Protein AF-A0A7J5F0F4-F1 (afdb_monomer)

Sequence (257 aa):
MTAKKSEPKKKKSVPAKRAPKTAAPKPEPSPAPAPTKKAAQRPLACLVGDAGLVAEYSAVMQSHGVPVMELRSIASLKSSATKVTIAFELTLSDGPGKRSNLKELDAALAPDVPVVTNAVTATVLSQSAGLKHPGRLIGIAAFPTLIANRLVELAPSLHTTQETAENVTAFFASLKKERTLSEDAVGMVMPRILCQMINEACYALQNDTASPKDIDTAMKSGAHHPHGPIEWGESIGFRSVLAVLDALHAWHRDERY

Structure (mmCIF, N/CA/C/O backbone):
data_AF-A0A7J5F0F4-F1
#
_entry.id   AF-A0A7J5F0F4-F1
#
loop_
_atom_site.group_PDB
_atom_site.id
_atom_site.type_symbol
_atom_site.label_atom_id
_atom_site.label_alt_id
_atom_site.label_comp_id
_atom_site.label_asym_id
_atom_site.label_entity_id
_atom_site.label_seq_id
_atom_site.pdbx_PDB_ins_code
_atom_site.Cartn_x
_atom_site.Cartn_y
_atom_site.Cartn_z
_atom_site.occupancy
_atom_site.B_iso_or_equiv
_atom_site.auth_seq_id
_atom_site.auth_comp_id
_atom_site.auth_asym_id
_atom_site.auth_atom_id
_atom_site.pdbx_PDB_model_num
ATOM 1 N N . MET A 1 1 ? -49.653 77.660 -38.920 1.00 45.41 1 MET A N 1
ATOM 2 C CA . MET A 1 1 ? -50.737 77.409 -37.945 1.00 45.41 1 MET A CA 1
ATOM 3 C C . MET A 1 1 ? -50.140 77.421 -36.550 1.00 45.41 1 MET A C 1
ATOM 5 O O . MET A 1 1 ? -49.287 76.602 -36.242 1.00 45.41 1 MET A O 1
ATOM 9 N N . THR A 1 2 ? -50.500 78.432 -35.771 1.00 34.66 2 THR A N 1
ATOM 10 C CA . THR A 1 2 ? -49.926 78.813 -34.477 1.00 34.66 2 THR A CA 1
ATOM 11 C C . THR A 1 2 ? -50.837 78.399 -33.315 1.00 34.66 2 THR A C 1
ATOM 13 O O . THR A 1 2 ? -52.047 78.554 -33.400 1.00 34.66 2 THR A O 1
ATOM 16 N N . ALA A 1 3 ? -50.195 77.938 -32.234 1.00 40.56 3 ALA A N 1
ATOM 17 C CA . ALA A 1 3 ? -50.551 78.025 -30.809 1.00 40.56 3 ALA A CA 1
ATOM 18 C C . ALA A 1 3 ? -51.953 77.607 -30.301 1.00 40.56 3 ALA A C 1
ATOM 20 O O . ALA A 1 3 ? -52.957 78.238 -30.614 1.00 40.56 3 ALA A O 1
ATOM 21 N N . LYS A 1 4 ? -51.974 76.737 -29.274 1.00 41.34 4 LYS A N 1
ATOM 22 C CA . LYS A 1 4 ? -52.577 77.085 -27.969 1.00 41.34 4 LYS A CA 1
ATOM 23 C C . LYS A 1 4 ? -52.131 76.158 -26.829 1.00 41.34 4 LYS A C 1
ATOM 25 O O . LYS A 1 4 ? -52.167 74.940 -26.937 1.00 41.34 4 LYS A O 1
ATOM 30 N N . LYS A 1 5 ? -51.715 76.809 -25.738 1.00 43.41 5 LYS A N 1
ATOM 31 C CA . LYS A 1 5 ? -51.421 76.280 -24.398 1.00 43.41 5 LYS A CA 1
ATOM 32 C C . LYS A 1 5 ? -52.669 75.654 -23.757 1.00 43.41 5 LYS A C 1
ATOM 34 O O . LYS A 1 5 ? -53.759 76.200 -23.912 1.00 43.41 5 LYS A O 1
ATOM 39 N N . SER A 1 6 ? -52.482 74.627 -22.926 1.00 45.19 6 SER A N 1
ATOM 40 C CA . SER A 1 6 ? -53.435 74.244 -21.875 1.00 45.19 6 SER A CA 1
ATOM 41 C C . SER A 1 6 ? -52.715 74.062 -20.535 1.00 45.19 6 SER A C 1
ATOM 43 O O . SER A 1 6 ? -51.749 73.308 -20.438 1.00 45.19 6 SER A O 1
ATOM 45 N N . GLU A 1 7 ? -53.205 74.789 -19.535 1.00 43.69 7 GLU A N 1
ATOM 46 C CA . GLU A 1 7 ? -52.772 74.867 -18.135 1.00 43.69 7 GLU A CA 1
ATOM 47 C C . GLU A 1 7 ? -53.074 73.602 -17.292 1.00 43.69 7 GLU A C 1
ATOM 49 O O . GLU A 1 7 ? -53.848 72.738 -17.716 1.00 43.69 7 GLU A O 1
ATOM 54 N N . PRO A 1 8 ? -52.472 73.464 -16.088 1.00 43.62 8 PRO A N 1
ATOM 55 C CA . PRO A 1 8 ? -52.372 72.197 -15.367 1.00 43.62 8 PRO A CA 1
ATOM 56 C C . PRO A 1 8 ? -53.557 71.927 -14.421 1.00 43.62 8 PRO A C 1
ATOM 58 O O . PRO A 1 8 ? -54.004 72.796 -13.671 1.00 43.62 8 PRO A O 1
ATOM 61 N N . LYS A 1 9 ? -54.025 70.671 -14.371 1.00 47.84 9 LYS A N 1
ATOM 62 C CA . LYS A 1 9 ? -55.014 70.205 -13.381 1.00 47.84 9 LYS A CA 1
ATOM 63 C C . LYS A 1 9 ? -54.340 69.848 -12.047 1.00 47.84 9 LYS A C 1
ATOM 65 O O . LYS A 1 9 ? -53.536 68.922 -11.973 1.00 47.84 9 LYS A O 1
ATOM 70 N N . LYS A 1 10 ? -54.735 70.558 -10.981 1.00 44.81 10 LYS A N 1
ATOM 71 C CA . LYS A 1 10 ? -54.421 70.278 -9.566 1.00 44.81 10 LYS A CA 1
ATOM 72 C C . LYS A 1 10 ? -54.784 68.830 -9.189 1.00 44.81 10 LYS A C 1
ATOM 74 O O . LYS A 1 10 ? -55.960 68.466 -9.205 1.00 44.81 10 LYS A O 1
ATOM 79 N N . LYS A 1 11 ? -53.792 68.020 -8.797 1.00 49.66 11 LYS A N 1
ATOM 80 C CA . LYS A 1 11 ? -54.007 66.724 -8.127 1.00 49.66 11 LYS A CA 1
ATOM 81 C C . LYS A 1 11 ? -54.371 66.969 -6.658 1.00 49.66 11 LYS A C 1
ATOM 83 O O . LYS A 1 11 ? -53.627 67.627 -5.937 1.00 49.66 11 LYS A O 1
ATOM 88 N N . LYS A 1 12 ? -55.527 66.449 -6.236 1.00 47.84 12 LYS A N 1
ATOM 89 C CA . LYS A 1 12 ? -55.988 66.434 -4.840 1.00 47.84 12 LYS A CA 1
ATOM 90 C C . LYS A 1 12 ? -55.082 65.520 -4.003 1.00 47.84 12 LYS A C 1
ATOM 92 O O . LYS A 1 12 ? -54.773 64.409 -4.428 1.00 47.84 12 LYS A O 1
ATOM 97 N N . SER A 1 13 ? -54.671 66.000 -2.832 1.00 43.34 13 SER A N 1
ATOM 98 C CA . SER A 1 13 ? -53.911 65.257 -1.826 1.00 43.34 13 SER A CA 1
ATOM 99 C C . SER A 1 13 ? -54.773 64.163 -1.187 1.00 43.34 13 SER A C 1
ATOM 101 O O . SER A 1 13 ? -55.905 64.403 -0.773 1.00 43.34 13 SER A O 1
ATOM 103 N N . VAL A 1 14 ? -54.229 62.948 -1.119 1.00 48.59 14 VAL A N 1
ATOM 104 C CA . VAL A 1 14 ? -54.818 61.801 -0.413 1.00 48.59 14 VAL A CA 1
ATOM 105 C C . VAL A 1 14 ? -54.181 61.732 0.984 1.00 48.59 14 VAL A C 1
ATOM 107 O O . VAL A 1 14 ? -52.958 61.849 1.077 1.00 48.59 14 VAL A O 1
ATOM 110 N N . PRO A 1 15 ? -54.954 61.565 2.072 1.00 43.06 15 PRO A N 1
ATOM 111 C CA . PRO A 1 15 ? -54.408 61.528 3.426 1.00 43.06 15 PRO A CA 1
ATOM 112 C C . PRO A 1 15 ? -53.626 60.232 3.697 1.00 43.06 15 PRO A C 1
ATOM 114 O O . PRO A 1 15 ? -54.043 59.136 3.316 1.00 43.06 15 PRO A O 1
ATOM 117 N N . ALA A 1 16 ? -52.485 60.373 4.379 1.00 44.44 16 ALA A N 1
ATOM 118 C CA . ALA A 1 16 ? -51.575 59.289 4.734 1.00 44.44 16 ALA A CA 1
ATOM 119 C C . ALA A 1 16 ? -52.240 58.260 5.668 1.00 44.44 16 ALA A C 1
ATOM 121 O O . ALA A 1 16 ? -52.668 58.587 6.777 1.00 44.44 16 ALA A O 1
ATOM 122 N N . LYS A 1 17 ? -52.296 56.994 5.235 1.00 48.50 17 LYS A N 1
ATOM 123 C CA . LYS A 1 17 ? -52.683 55.858 6.082 1.00 48.50 17 LYS A CA 1
ATOM 124 C C . LYS A 1 17 ? -51.501 55.439 6.962 1.00 48.50 17 LYS A C 1
ATOM 126 O O . LYS A 1 17 ? -50.407 55.177 6.473 1.00 48.50 17 LYS A O 1
ATOM 131 N N . ARG A 1 18 ? -51.763 55.383 8.268 1.00 43.88 18 ARG A N 1
ATOM 132 C CA . ARG A 1 18 ? -50.868 54.942 9.349 1.00 43.88 18 ARG A CA 1
ATOM 133 C C . ARG A 1 18 ? -50.347 53.518 9.092 1.00 43.88 18 ARG A C 1
ATOM 135 O O . ARG A 1 18 ? -51.146 52.618 8.845 1.00 43.88 18 ARG A O 1
ATOM 142 N N . ALA A 1 19 ? -49.033 53.320 9.191 1.00 46.00 19 ALA A N 1
ATOM 143 C CA . ALA A 1 19 ? -48.403 52.002 9.122 1.00 46.00 19 ALA A CA 1
ATOM 144 C C . ALA A 1 19 ? -48.741 51.145 10.367 1.00 46.00 19 ALA A C 1
ATOM 146 O O . ALA A 1 19 ? -48.843 51.696 11.470 1.00 46.00 19 ALA A O 1
ATOM 147 N N . PRO A 1 20 ? -48.913 49.817 10.227 1.00 41.97 20 PRO A N 1
ATOM 148 C CA . PRO A 1 20 ? -49.124 48.921 11.360 1.00 41.97 20 PRO A CA 1
ATOM 149 C C . PRO A 1 20 ? -47.829 48.723 12.166 1.00 41.97 20 PRO A C 1
ATOM 151 O O . PRO A 1 20 ? -46.742 48.604 11.605 1.00 41.97 20 PRO A O 1
ATOM 154 N N . LYS A 1 21 ? -47.959 48.685 13.500 1.00 44.66 21 LYS A N 1
ATOM 155 C CA . LYS A 1 21 ? -46.870 48.383 14.442 1.00 44.66 21 LYS A CA 1
ATOM 156 C C . LYS A 1 21 ? -46.386 46.943 14.235 1.00 44.66 21 LYS A C 1
ATOM 158 O O . LYS A 1 21 ? -47.177 46.012 14.353 1.00 44.66 21 LYS A O 1
ATOM 163 N N . THR A 1 22 ? -45.098 46.768 13.965 1.00 45.94 22 THR A N 1
ATOM 164 C CA . THR A 1 22 ? -44.413 45.471 13.953 1.00 45.94 22 THR A CA 1
ATOM 165 C C . THR A 1 22 ? -44.319 44.905 15.373 1.00 45.94 22 THR A C 1
ATOM 167 O O . THR A 1 22 ? -43.952 45.609 16.314 1.00 45.94 22 THR A O 1
ATOM 170 N N . ALA A 1 23 ? -44.690 43.634 15.538 1.00 48.84 23 ALA A N 1
ATOM 171 C CA . ALA A 1 23 ? -44.515 42.891 16.782 1.00 48.84 23 ALA A CA 1
ATOM 172 C C . ALA A 1 23 ? -43.029 42.549 16.995 1.00 48.84 23 ALA A C 1
ATOM 174 O O . ALA A 1 23 ? -42.319 42.244 16.037 1.00 48.84 23 ALA A O 1
ATOM 175 N N . ALA A 1 24 ? -42.567 42.605 18.245 1.00 48.56 24 ALA A N 1
ATOM 176 C CA . ALA A 1 24 ? -41.203 42.238 18.619 1.00 48.56 24 ALA A CA 1
ATOM 177 C C . ALA A 1 24 ? -40.935 40.733 18.376 1.00 48.56 24 ALA A C 1
ATOM 179 O O . ALA A 1 24 ? -41.839 39.917 18.590 1.00 48.56 24 ALA A O 1
ATOM 180 N N . PRO A 1 25 ? -39.719 40.344 17.950 1.00 44.75 25 PRO A N 1
ATOM 181 C CA . PRO A 1 25 ? -39.359 38.944 17.750 1.00 44.75 25 PRO A CA 1
ATOM 182 C C . PRO A 1 25 ? -39.286 38.193 19.090 1.00 44.75 25 PRO A C 1
ATOM 184 O O . PRO A 1 25 ? -38.855 38.742 20.105 1.00 44.75 25 PRO A O 1
ATOM 187 N N . LYS A 1 26 ? -39.726 36.927 19.095 1.00 46.59 26 LYS A N 1
ATOM 188 C CA . LYS A 1 26 ? -39.587 36.018 20.245 1.00 46.59 26 LYS A CA 1
ATOM 189 C C . LYS A 1 26 ? -38.099 35.720 20.508 1.00 46.59 26 LYS A C 1
ATOM 191 O O . LYS A 1 26 ? -37.350 35.619 19.539 1.00 46.59 26 LYS A O 1
ATOM 196 N N . PRO A 1 27 ? -37.677 35.541 21.774 1.00 43.62 27 PRO A N 1
ATOM 197 C CA . PRO A 1 27 ? -36.303 35.167 22.093 1.00 43.62 27 PRO A CA 1
ATOM 198 C C . PRO A 1 27 ? -35.972 33.783 21.520 1.00 43.62 27 PRO A C 1
ATOM 200 O O . PRO A 1 27 ? -36.764 32.846 21.645 1.00 43.62 27 PRO A O 1
ATOM 203 N N . GLU A 1 28 ? -34.809 33.678 20.879 1.00 49.03 28 GLU A N 1
ATOM 204 C CA . GLU A 1 28 ? -34.250 32.415 20.395 1.00 49.03 28 GLU A CA 1
ATOM 205 C C . GLU A 1 28 ? -33.992 31.446 21.563 1.00 49.03 28 GLU A C 1
ATOM 207 O O . GLU A 1 28 ? -33.601 31.879 22.653 1.00 49.03 28 GLU A O 1
ATOM 212 N N . PRO A 1 29 ? -34.199 30.130 21.370 1.00 47.62 29 PRO A N 1
ATOM 213 C CA . PRO A 1 29 ? -33.827 29.140 22.368 1.00 47.62 29 PRO A CA 1
ATOM 214 C C . PRO A 1 29 ? -32.305 29.132 22.563 1.00 47.62 29 PRO A C 1
ATOM 216 O O . PRO A 1 29 ? -31.539 29.139 21.601 1.00 47.62 29 PRO A O 1
ATOM 219 N N . SER A 1 30 ? -31.883 29.109 23.830 1.00 47.59 30 SER A N 1
ATOM 220 C CA . SER A 1 30 ? -30.476 29.061 24.239 1.00 47.59 30 SER A CA 1
ATOM 221 C C . SER A 1 30 ? -29.737 27.911 23.536 1.00 47.59 30 SER A C 1
ATOM 223 O O . SER A 1 30 ? -30.267 26.794 23.513 1.00 47.59 30 SER A O 1
ATOM 225 N N . PRO A 1 31 ? -28.527 28.134 22.988 1.00 46.56 31 PRO A N 1
ATOM 226 C CA . PRO A 1 31 ? -27.768 27.080 22.329 1.00 46.56 31 PRO A CA 1
ATOM 227 C C . PRO A 1 31 ? -27.471 25.948 23.317 1.00 46.56 31 PRO A C 1
ATOM 229 O O . PRO A 1 31 ? -27.072 26.185 24.461 1.00 46.56 31 PRO A O 1
ATOM 232 N N . ALA A 1 32 ? -27.687 24.710 22.866 1.00 46.53 32 ALA A N 1
ATOM 233 C CA . ALA A 1 32 ? -27.315 23.515 23.612 1.00 46.53 32 ALA A CA 1
ATOM 234 C C . ALA A 1 32 ? -25.816 23.564 23.973 1.00 46.53 32 ALA A C 1
ATOM 236 O O . ALA A 1 32 ? -25.016 24.069 23.177 1.00 46.53 32 ALA A O 1
ATOM 237 N N . PRO A 1 33 ? -25.414 23.060 25.154 1.00 40.22 33 PRO A N 1
ATOM 238 C CA . PRO A 1 33 ? -24.019 23.085 25.567 1.00 40.22 33 PRO A CA 1
ATOM 239 C C . PRO A 1 33 ? -23.161 22.358 24.530 1.00 40.22 33 PRO A C 1
ATOM 241 O O . PRO A 1 33 ? -23.444 21.216 24.163 1.00 40.22 33 PRO A O 1
ATOM 244 N N . ALA A 1 34 ? -22.124 23.044 24.045 1.00 42.41 34 ALA A N 1
ATOM 245 C CA . ALA A 1 34 ? -21.162 22.476 23.114 1.00 42.41 34 ALA A CA 1
ATOM 246 C C . ALA A 1 34 ? -20.592 21.166 23.691 1.00 42.41 34 ALA A C 1
ATOM 248 O O . ALA A 1 34 ? -20.279 21.128 24.888 1.00 42.41 34 ALA A O 1
ATOM 249 N N . PRO A 1 35 ? -20.434 20.105 22.876 1.00 44.00 35 PRO A N 1
ATOM 250 C CA . PRO A 1 35 ? -19.819 18.873 23.339 1.00 44.00 35 PRO A CA 1
ATOM 251 C C . PRO A 1 35 ? -18.447 19.207 23.919 1.00 44.00 35 PRO A C 1
ATOM 253 O O . PRO A 1 35 ? -17.617 19.868 23.288 1.00 44.00 35 PRO A O 1
ATOM 256 N N . THR A 1 36 ? -18.235 18.792 25.164 1.00 37.94 36 THR A N 1
ATOM 257 C CA . THR A 1 36 ? -16.972 18.950 25.871 1.00 37.94 36 THR A CA 1
ATOM 258 C C . THR A 1 36 ? -15.865 18.352 25.010 1.00 37.94 36 THR A C 1
ATOM 260 O O . THR A 1 36 ? -15.850 17.150 24.743 1.00 37.94 36 THR A O 1
ATOM 263 N N . LYS A 1 37 ? -14.940 19.199 24.535 1.00 42.09 37 LYS A N 1
ATOM 264 C CA . LYS A 1 37 ? -13.718 18.758 23.855 1.00 42.09 37 LYS A CA 1
ATOM 265 C C . LYS A 1 37 ? -12.983 17.808 24.802 1.00 42.09 37 LYS A C 1
ATOM 267 O O . LYS A 1 37 ? -12.309 18.262 25.726 1.00 42.09 37 LYS A O 1
ATOM 272 N N . LYS A 1 38 ? -13.134 16.493 24.594 1.00 42.31 38 LYS A N 1
ATOM 273 C CA . LYS A 1 38 ? -12.264 15.480 25.200 1.00 42.31 38 LYS A CA 1
ATOM 274 C C . LYS A 1 38 ? -10.831 15.926 24.924 1.00 42.31 38 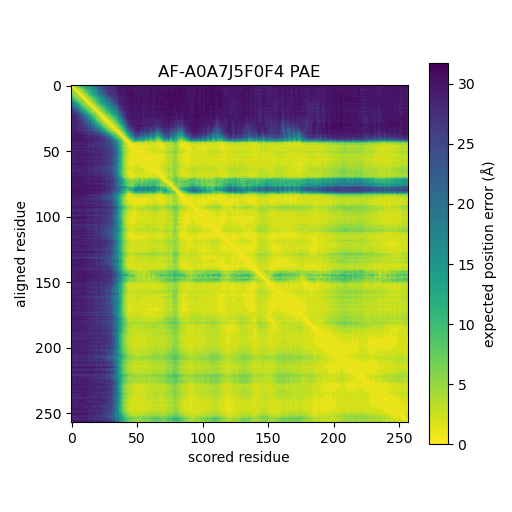LYS A C 1
ATOM 276 O O . LYS A 1 38 ? -10.498 16.218 23.776 1.00 42.31 38 LYS A O 1
ATOM 281 N N . ALA A 1 39 ? -10.014 16.028 25.972 1.00 42.62 39 ALA A N 1
ATOM 282 C CA . ALA A 1 39 ? -8.588 16.282 25.824 1.00 42.62 39 ALA A CA 1
ATOM 283 C C . ALA A 1 39 ? -8.044 15.328 24.752 1.00 42.62 39 ALA A C 1
ATOM 285 O O . ALA A 1 39 ? -8.304 14.125 24.831 1.00 42.62 39 ALA A O 1
ATOM 286 N N . ALA A 1 40 ? -7.381 15.870 23.727 1.00 48.19 40 ALA A N 1
ATOM 287 C CA . ALA A 1 40 ? -6.876 15.094 22.604 1.00 48.19 40 ALA A CA 1
ATOM 288 C C . ALA A 1 40 ? -5.821 14.105 23.121 1.00 48.19 40 ALA A C 1
ATOM 290 O O . ALA A 1 40 ? -4.646 14.442 23.269 1.00 48.19 40 ALA A O 1
ATOM 291 N N . GLN A 1 41 ? -6.261 12.895 23.470 1.00 55.62 41 GLN A N 1
ATOM 292 C CA . GLN A 1 41 ? -5.373 11.769 23.710 1.00 55.62 41 GLN A CA 1
ATOM 293 C C . GLN A 1 41 ? -4.550 11.581 22.441 1.00 55.62 41 GLN A C 1
ATOM 295 O O . GLN A 1 41 ? -5.108 11.522 21.345 1.00 55.62 41 GLN A O 1
ATOM 300 N N . ARG A 1 42 ? -3.220 11.547 22.585 1.00 62.78 42 ARG A N 1
ATOM 301 C CA . ARG A 1 42 ? -2.337 11.309 21.443 1.00 62.78 42 ARG A CA 1
ATOM 302 C C . ARG A 1 42 ? -2.721 9.965 20.815 1.00 62.78 42 ARG A C 1
ATOM 304 O O . ARG A 1 42 ? -2.751 8.975 21.548 1.00 62.78 42 ARG A O 1
ATOM 311 N N . PRO A 1 43 ? -3.040 9.930 19.512 1.00 69.69 43 PRO A N 1
ATOM 312 C CA . PRO A 1 43 ? -3.525 8.719 18.879 1.00 69.69 43 PRO A CA 1
ATOM 313 C C . PRO A 1 43 ? -2.422 7.662 18.876 1.00 69.69 43 PRO A C 1
ATOM 315 O O . PRO A 1 43 ? -1.369 7.883 18.288 1.00 69.69 43 PRO A O 1
ATOM 318 N N . LEU A 1 44 ? -2.642 6.527 19.542 1.00 88.75 44 LEU A N 1
ATOM 319 C CA . LEU A 1 44 ? -1.795 5.352 19.362 1.00 88.75 44 LEU A CA 1
ATOM 320 C C . LEU A 1 44 ? -2.233 4.648 18.075 1.00 88.75 44 LEU A C 1
ATOM 322 O O . LEU A 1 44 ? -3.390 4.210 17.977 1.00 88.75 44 LEU A O 1
ATOM 326 N N . ALA A 1 45 ? -1.308 4.545 17.123 1.00 94.75 45 ALA A N 1
ATOM 327 C CA . ALA A 1 45 ? -1.461 3.760 15.909 1.00 94.75 45 ALA A CA 1
ATOM 328 C C . ALA A 1 45 ? -0.868 2.364 16.110 1.00 94.75 45 ALA A C 1
ATOM 330 O O . ALA A 1 45 ? 0.217 2.198 16.668 1.00 94.75 45 ALA A O 1
ATOM 331 N N . CYS A 1 46 ? -1.589 1.353 15.654 1.00 95.31 46 CYS A N 1
ATOM 332 C CA . CYS A 1 46 ? -1.169 -0.034 15.726 1.00 95.31 46 CYS A CA 1
ATOM 333 C C . CYS A 1 46 ? -0.960 -0.586 14.313 1.00 95.31 46 CYS A C 1
ATOM 335 O O . CYS A 1 46 ? -1.829 -0.396 13.470 1.00 95.31 46 CYS A O 1
ATOM 337 N N . LEU A 1 47 ? 0.177 -1.222 14.035 1.00 96.81 47 LEU A N 1
ATOM 338 C CA . LEU A 1 47 ? 0.561 -1.645 12.685 1.00 96.81 47 LEU A CA 1
ATOM 339 C C . LEU A 1 47 ? 0.893 -3.138 12.683 1.00 96.81 47 LEU A C 1
ATOM 341 O O . LEU A 1 47 ? 1.655 -3.602 13.526 1.00 96.81 47 LEU A O 1
ATOM 345 N N . VAL A 1 48 ? 0.365 -3.876 11.713 1.00 96.75 48 VAL A N 1
ATOM 346 C CA . VAL A 1 48 ? 0.685 -5.283 11.440 1.00 96.75 48 VAL A CA 1
ATOM 347 C C . VAL A 1 48 ? 0.751 -5.492 9.928 1.00 96.75 48 VAL A C 1
ATOM 349 O O . VAL A 1 48 ? 0.057 -4.800 9.191 1.00 96.75 48 VAL A O 1
ATOM 352 N N . GLY A 1 49 ? 1.568 -6.426 9.447 1.00 96.19 49 GLY A N 1
ATOM 353 C CA . GLY A 1 49 ? 1.659 -6.761 8.024 1.00 96.19 49 GLY A CA 1
ATOM 354 C C . GLY A 1 49 ? 3.097 -6.963 7.566 1.00 96.19 49 GLY A C 1
ATOM 355 O O . GLY A 1 49 ? 3.957 -7.353 8.358 1.00 96.19 49 GLY A O 1
ATOM 356 N N . ASP A 1 50 ? 3.357 -6.689 6.289 1.00 95.44 50 ASP A N 1
ATOM 357 C CA . ASP A 1 50 ? 4.680 -6.878 5.696 1.00 95.44 50 ASP A CA 1
ATOM 358 C C . ASP A 1 50 ? 5.714 -5.961 6.362 1.00 95.44 50 ASP A C 1
ATOM 360 O O . ASP A 1 50 ? 5.519 -4.749 6.460 1.00 95.44 50 ASP A O 1
ATOM 364 N N . ALA A 1 51 ? 6.838 -6.534 6.804 1.00 93.81 51 ALA A N 1
ATOM 365 C CA . ALA A 1 51 ? 7.810 -5.840 7.655 1.00 93.81 51 ALA A CA 1
ATOM 366 C C . ALA A 1 51 ? 8.339 -4.529 7.046 1.00 93.81 51 ALA A C 1
ATOM 368 O O . ALA A 1 51 ? 8.509 -3.548 7.765 1.00 93.81 51 ALA A O 1
ATOM 369 N N . GLY A 1 52 ? 8.559 -4.497 5.725 1.00 93.38 52 GLY A N 1
ATOM 370 C CA . GLY A 1 52 ? 8.995 -3.289 5.021 1.00 93.38 52 GLY A CA 1
ATOM 371 C C . GLY A 1 52 ? 7.955 -2.167 5.076 1.00 93.38 52 GLY A C 1
ATOM 372 O O . GLY A 1 52 ? 8.293 -1.037 5.417 1.00 93.38 52 GLY A O 1
ATOM 373 N N . LEU A 1 53 ? 6.681 -2.490 4.829 1.00 95.06 53 LEU A N 1
ATOM 374 C CA . LEU A 1 53 ? 5.588 -1.517 4.898 1.00 95.06 53 LEU A CA 1
ATOM 375 C C . LEU A 1 53 ? 5.325 -1.061 6.334 1.00 95.06 53 LEU A C 1
ATOM 377 O O . LEU A 1 53 ? 5.125 0.128 6.568 1.00 95.06 53 LEU A O 1
ATOM 381 N N . VAL A 1 54 ? 5.369 -1.978 7.306 1.00 96.31 54 VAL A N 1
ATOM 382 C CA . VAL A 1 54 ? 5.234 -1.636 8.730 1.00 96.31 54 VAL A CA 1
ATOM 383 C C . VAL A 1 54 ? 6.325 -0.654 9.152 1.00 96.31 54 VAL A C 1
ATOM 385 O O . VAL A 1 54 ? 6.002 0.375 9.742 1.00 96.31 54 VAL A O 1
ATOM 388 N N . ALA A 1 55 ? 7.587 -0.915 8.799 1.00 95.69 55 ALA A N 1
ATOM 389 C CA . ALA A 1 55 ? 8.698 -0.021 9.115 1.00 95.69 55 ALA A CA 1
ATOM 390 C C . ALA A 1 55 ? 8.541 1.360 8.450 1.00 95.69 55 ALA A C 1
ATOM 392 O O . ALA A 1 55 ? 8.745 2.385 9.103 1.00 95.69 55 ALA A O 1
ATOM 393 N N . GLU A 1 56 ? 8.130 1.404 7.178 1.00 95.31 56 GLU A N 1
ATOM 394 C CA . GLU A 1 56 ? 7.931 2.657 6.439 1.00 95.31 56 GLU A CA 1
ATOM 395 C C . GLU A 1 56 ? 6.810 3.512 7.059 1.00 95.31 56 GLU A C 1
ATOM 397 O O . GLU A 1 56 ? 7.012 4.689 7.370 1.00 95.31 56 GLU A O 1
ATOM 402 N N . TYR A 1 57 ? 5.641 2.915 7.315 1.00 96.50 57 TYR A N 1
ATOM 403 C CA . TYR A 1 57 ? 4.510 3.608 7.941 1.00 96.50 57 TYR A CA 1
ATOM 404 C C . TYR A 1 57 ? 4.833 4.036 9.376 1.00 96.50 57 TYR A C 1
ATOM 406 O O . TYR A 1 57 ? 4.485 5.152 9.772 1.00 96.50 57 TYR A O 1
ATOM 414 N N . SER A 1 58 ? 5.531 3.188 10.136 1.00 96.56 58 SER A N 1
ATOM 415 C CA . SER A 1 58 ? 5.976 3.491 11.497 1.00 96.56 58 SER A CA 1
ATOM 416 C C . SER A 1 58 ? 6.872 4.728 11.524 1.00 96.56 58 SER A C 1
ATOM 418 O O . SER A 1 58 ? 6.584 5.678 12.255 1.00 96.56 58 SER A O 1
ATOM 420 N N . ALA A 1 59 ? 7.885 4.793 10.653 1.00 95.94 59 ALA A N 1
ATOM 421 C CA . ALA A 1 59 ? 8.784 5.941 10.556 1.00 95.94 59 ALA A CA 1
ATOM 422 C C . ALA A 1 59 ? 8.039 7.243 10.202 1.00 95.94 59 ALA A C 1
ATOM 424 O O . ALA A 1 59 ? 8.261 8.287 10.827 1.00 95.94 59 ALA A O 1
ATOM 425 N N . VAL A 1 60 ? 7.107 7.194 9.242 1.00 95.19 60 VAL A N 1
ATOM 426 C CA . VAL A 1 60 ? 6.306 8.369 8.854 1.00 95.19 60 VAL A CA 1
ATOM 427 C C . VAL A 1 60 ? 5.421 8.844 10.007 1.00 95.19 60 VAL A C 1
ATOM 429 O O . VAL A 1 60 ? 5.396 10.042 10.298 1.00 95.19 60 VAL A O 1
ATOM 432 N N . MET A 1 61 ? 4.737 7.939 10.705 1.00 95.19 61 MET A N 1
ATOM 433 C CA . MET A 1 61 ? 3.889 8.285 11.851 1.00 95.19 61 MET A CA 1
ATOM 434 C C . MET A 1 61 ? 4.705 8.854 13.019 1.00 95.19 61 MET A C 1
ATOM 436 O O . MET A 1 61 ? 4.362 9.910 13.560 1.00 95.19 61 MET A O 1
ATOM 440 N N . GLN A 1 62 ? 5.828 8.221 13.360 1.00 95.06 62 GLN A N 1
ATOM 441 C CA . GLN A 1 62 ? 6.709 8.669 14.440 1.00 95.06 62 GLN A CA 1
ATOM 442 C C . GLN A 1 62 ? 7.316 10.049 14.158 1.00 95.06 62 GLN A C 1
ATOM 444 O O . GLN A 1 62 ? 7.350 10.891 15.057 1.00 95.06 62 GLN A O 1
ATOM 449 N N . SER A 1 63 ? 7.714 10.337 12.911 1.00 95.06 63 SER A N 1
ATOM 450 C CA . SER A 1 63 ? 8.213 11.669 12.521 1.00 95.06 63 SER A CA 1
ATOM 451 C C . SER A 1 63 ? 7.168 12.787 12.670 1.00 95.06 63 SER A C 1
ATOM 453 O O . SER A 1 63 ? 7.528 13.954 12.816 1.00 95.06 63 SER A O 1
ATOM 455 N N . HIS A 1 64 ? 5.880 12.434 12.708 1.00 94.06 64 HIS A N 1
ATOM 456 C CA . HIS A 1 64 ? 4.762 13.344 12.976 1.00 94.06 64 HIS A CA 1
ATOM 457 C C . HIS A 1 64 ? 4.293 13.308 14.440 1.00 94.06 64 HIS A C 1
ATOM 459 O O . HIS A 1 64 ? 3.273 13.905 14.786 1.00 94.06 64 HIS A O 1
ATOM 465 N N . GLY A 1 65 ? 5.034 12.632 15.322 1.00 93.62 65 GLY A N 1
ATOM 466 C CA . GLY A 1 65 ? 4.732 12.551 16.749 1.00 93.62 65 GLY A CA 1
ATOM 467 C C . GLY A 1 65 ? 3.549 11.644 17.093 1.00 93.62 65 GLY A C 1
ATOM 468 O O . GLY A 1 65 ? 3.013 11.763 18.197 1.00 93.62 65 GLY A O 1
ATOM 469 N N . VAL A 1 66 ? 3.143 10.756 16.179 1.00 93.44 66 VAL A N 1
ATOM 470 C CA . VAL A 1 66 ? 2.135 9.716 16.422 1.00 93.44 66 VAL A CA 1
ATOM 471 C C . VAL A 1 66 ? 2.834 8.504 17.049 1.00 93.44 66 VAL A C 1
ATOM 473 O O . VAL A 1 66 ? 3.708 7.917 16.410 1.00 93.44 66 VAL A O 1
ATOM 476 N N . PRO A 1 67 ? 2.496 8.116 18.293 1.00 93.50 67 PRO A N 1
ATOM 477 C CA . PRO A 1 67 ? 2.987 6.876 18.880 1.00 93.50 67 PRO A CA 1
ATOM 478 C C . PRO A 1 67 ? 2.555 5.665 18.052 1.00 93.50 67 PRO A C 1
ATOM 480 O O . PRO A 1 67 ? 1.385 5.546 17.685 1.00 93.50 67 PRO A O 1
ATOM 483 N N . VAL A 1 68 ? 3.493 4.752 17.807 1.00 94.25 68 VAL A N 1
ATOM 484 C CA . VAL A 1 68 ? 3.270 3.545 17.006 1.00 94.25 68 VAL A CA 1
ATOM 485 C C . VAL A 1 68 ? 3.561 2.302 17.836 1.00 94.25 68 VAL A C 1
ATOM 487 O O . VAL A 1 68 ? 4.566 2.233 18.542 1.00 94.25 68 VAL A O 1
ATOM 490 N N . MET A 1 69 ? 2.688 1.308 17.717 1.00 92.81 69 MET A N 1
ATOM 491 C CA . MET A 1 69 ? 2.904 -0.052 18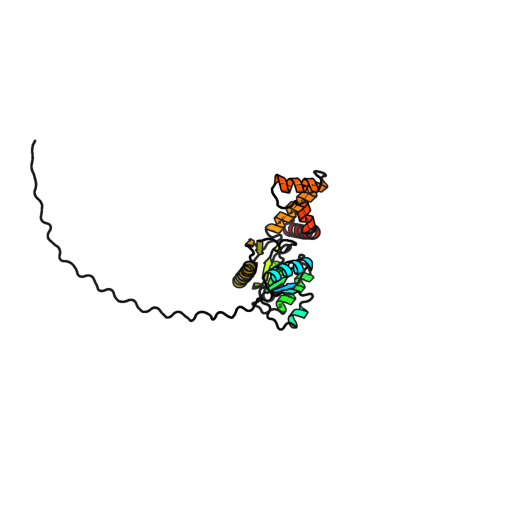.188 1.00 92.81 69 MET A CA 1
ATOM 492 C C . MET A 1 69 ? 2.966 -0.995 16.988 1.00 92.81 69 MET A C 1
ATOM 494 O O . MET A 1 69 ? 1.945 -1.281 16.362 1.00 92.81 69 MET A O 1
ATOM 498 N N . GLU A 1 70 ? 4.164 -1.483 16.683 1.00 93.94 70 GLU A N 1
ATOM 499 C CA . GLU A 1 70 ? 4.383 -2.504 15.658 1.00 93.94 70 GLU A CA 1
ATOM 500 C C . GLU A 1 70 ? 4.103 -3.891 16.239 1.00 93.94 70 GLU A C 1
ATOM 502 O O . GLU A 1 70 ? 4.731 -4.324 17.210 1.00 93.94 70 GLU A O 1
ATOM 507 N N . LEU A 1 71 ? 3.149 -4.602 15.651 1.00 90.12 71 LEU A N 1
ATOM 508 C CA . LEU A 1 71 ? 2.746 -5.920 16.101 1.00 90.12 71 LEU A CA 1
ATOM 509 C C . LEU A 1 71 ? 3.445 -7.007 15.301 1.00 90.12 71 LEU A C 1
ATOM 511 O O . LEU A 1 71 ? 3.303 -7.107 14.086 1.00 90.12 71 LEU A O 1
ATOM 515 N N . ARG A 1 72 ? 4.105 -7.912 16.024 1.00 81.81 72 ARG A N 1
ATOM 516 C CA . ARG A 1 72 ? 4.491 -9.229 15.489 1.00 81.81 72 ARG A CA 1
ATOM 517 C C . ARG A 1 72 ? 3.354 -10.248 15.590 1.00 81.81 72 ARG A C 1
ATOM 519 O O . ARG A 1 72 ? 3.333 -11.228 14.860 1.00 81.81 72 ARG A O 1
ATOM 526 N N . SER A 1 73 ? 2.438 -10.029 16.532 1.00 79.06 73 SER A N 1
ATOM 527 C CA . SER A 1 73 ? 1.239 -10.835 16.764 1.00 79.06 73 SER A CA 1
ATOM 528 C C . SER A 1 73 ? 0.199 -9.993 17.499 1.00 79.06 73 SER A C 1
ATOM 530 O O . SER A 1 73 ? 0.546 -9.263 18.433 1.00 79.06 73 SER A O 1
ATOM 532 N N . ILE A 1 74 ? -1.080 -10.139 17.145 1.00 77.38 74 ILE A N 1
ATOM 533 C CA . ILE A 1 74 ? -2.199 -9.450 17.809 1.00 77.38 74 ILE A CA 1
ATOM 534 C C . ILE A 1 74 ? -2.335 -9.862 19.283 1.00 77.38 74 ILE A C 1
ATOM 536 O O . ILE A 1 74 ? -2.888 -9.112 20.083 1.00 77.38 74 ILE A O 1
ATOM 540 N N . ALA A 1 75 ? -1.760 -10.992 19.710 1.00 72.88 75 ALA A N 1
ATOM 541 C CA . ALA A 1 75 ? -1.702 -11.348 21.129 1.00 72.88 75 ALA A CA 1
ATOM 542 C C . ALA A 1 75 ? -1.074 -10.233 21.994 1.00 72.88 75 ALA A C 1
ATOM 544 O O . ALA A 1 75 ? -1.490 -10.037 23.135 1.00 72.88 75 ALA A O 1
ATOM 545 N N . SER A 1 76 ? -0.145 -9.452 21.429 1.00 70.25 76 SER A N 1
ATOM 546 C CA . SER A 1 76 ? 0.495 -8.319 22.110 1.00 70.25 76 SER A CA 1
ATOM 547 C C . SER A 1 76 ? -0.416 -7.093 22.307 1.00 70.25 76 SER A C 1
ATOM 549 O O . SER A 1 76 ? -0.158 -6.285 23.201 1.00 70.25 76 SER A O 1
ATOM 551 N N . LEU A 1 77 ? -1.534 -6.984 21.572 1.00 75.12 77 LEU A N 1
ATOM 552 C CA . LEU A 1 77 ? -2.544 -5.941 21.808 1.00 75.12 77 LEU A CA 1
ATOM 553 C C . LEU A 1 77 ? -3.247 -6.129 23.152 1.00 75.12 77 LEU A C 1
ATOM 555 O O . LEU A 1 77 ? -3.474 -5.156 23.866 1.00 75.12 77 LEU A O 1
ATOM 559 N N . LYS A 1 78 ? -3.549 -7.379 23.533 1.00 65.38 78 LYS A N 1
ATOM 560 C CA . LYS A 1 78 ? -4.252 -7.686 24.793 1.00 65.38 78 LYS A CA 1
ATOM 561 C C . LYS A 1 78 ? -3.453 -7.280 26.036 1.00 65.38 78 LYS A C 1
ATOM 563 O O . LYS A 1 78 ? -4.044 -7.067 27.088 1.00 65.38 78 LYS A O 1
ATOM 568 N N . SER A 1 79 ? -2.129 -7.176 25.919 1.00 58.00 79 SER A N 1
ATOM 569 C CA . SER A 1 79 ? -1.231 -6.775 27.007 1.00 58.00 79 SER A CA 1
ATOM 570 C C . SER A 1 79 ? -1.016 -5.264 27.135 1.00 58.00 79 SER A C 1
ATOM 572 O O . SER A 1 79 ? -0.366 -4.836 28.087 1.00 58.00 79 SER A O 1
ATOM 574 N N . SER A 1 80 ? -1.519 -4.441 26.209 1.00 59.97 80 SER A N 1
ATOM 575 C CA . SER A 1 80 ? -1.266 -2.999 26.256 1.00 59.97 80 SER A CA 1
ATOM 576 C C . SER A 1 80 ? -2.325 -2.249 27.064 1.00 59.97 80 SER A C 1
ATOM 578 O O . SER A 1 80 ? -3.512 -2.292 26.756 1.00 59.97 80 SER A O 1
ATOM 580 N N . ALA A 1 81 ? -1.882 -1.491 28.071 1.00 58.84 81 ALA A N 1
ATOM 581 C CA . ALA A 1 81 ? -2.728 -0.554 28.814 1.00 58.84 81 ALA A CA 1
ATOM 582 C C . ALA A 1 81 ? -3.108 0.699 27.992 1.00 58.84 81 ALA A C 1
ATOM 584 O O . ALA A 1 81 ? -3.909 1.521 28.439 1.00 58.84 81 ALA A O 1
ATOM 585 N N . THR A 1 82 ? -2.510 0.890 26.813 1.00 67.56 82 THR A N 1
ATOM 586 C CA . THR A 1 82 ? -2.696 2.089 25.994 1.00 67.56 82 THR A CA 1
ATOM 587 C C . THR A 1 82 ? -3.853 1.908 25.016 1.00 67.56 82 THR A C 1
ATOM 589 O O . THR A 1 82 ? -3.913 0.935 24.268 1.00 67.56 82 THR A O 1
ATOM 592 N N . LYS A 1 83 ? -4.776 2.875 24.993 1.00 83.62 83 LYS A N 1
ATOM 593 C CA . LYS A 1 83 ? -5.938 2.844 24.100 1.00 83.62 83 LYS A CA 1
ATOM 594 C C . LYS A 1 83 ? -5.505 3.066 22.647 1.00 83.62 83 LYS A C 1
ATOM 596 O O . LYS A 1 83 ? -5.072 4.161 22.294 1.00 83.62 83 LYS A O 1
ATOM 601 N N . VAL A 1 84 ? -5.652 2.038 21.813 1.00 91.25 84 VAL A N 1
ATOM 602 C CA . VAL A 1 84 ? -5.482 2.136 20.355 1.00 91.25 84 VAL A CA 1
ATOM 603 C C . VAL A 1 84 ? -6.587 3.012 19.772 1.00 91.25 84 VAL A C 1
ATOM 605 O O . VAL A 1 84 ? -7.749 2.898 20.159 1.00 91.25 84 VAL A O 1
ATOM 608 N N . THR A 1 85 ? -6.211 3.895 18.851 1.00 94.00 85 THR A N 1
ATOM 609 C CA . THR A 1 85 ? -7.136 4.848 18.206 1.00 94.00 85 THR A CA 1
ATOM 610 C C . THR A 1 85 ? -7.316 4.601 16.716 1.00 94.00 85 THR A C 1
ATOM 612 O O . THR A 1 85 ? -8.312 5.034 16.151 1.00 94.00 85 THR A O 1
ATOM 615 N N . ILE A 1 86 ? -6.375 3.893 16.093 1.00 96.94 86 ILE A N 1
ATOM 616 C CA . ILE A 1 86 ? -6.424 3.468 14.696 1.00 96.94 86 ILE A CA 1
ATOM 617 C C . ILE A 1 86 ? -5.497 2.262 14.523 1.00 96.94 86 ILE A C 1
ATOM 619 O O . ILE A 1 86 ? -4.439 2.192 15.160 1.00 96.94 86 ILE A O 1
ATOM 623 N N . ALA A 1 87 ? -5.884 1.312 13.680 1.00 97.44 87 ALA A N 1
ATOM 624 C CA . ALA A 1 87 ? -5.060 0.161 13.334 1.00 97.44 87 ALA A CA 1
ATOM 625 C C . ALA A 1 87 ? -4.805 0.086 11.827 1.00 97.44 87 ALA A C 1
ATOM 627 O O . ALA A 1 87 ? -5.629 0.531 11.034 1.00 97.44 87 ALA A O 1
ATOM 628 N N . PHE A 1 88 ? -3.669 -0.491 11.453 1.00 98.06 88 PHE A N 1
ATOM 629 C CA . PHE A 1 88 ? -3.198 -0.651 10.087 1.00 98.06 88 PHE A CA 1
ATOM 630 C C . PHE A 1 88 ? -2.844 -2.113 9.833 1.00 98.06 88 PHE A C 1
ATOM 632 O O . PHE A 1 88 ? -1.999 -2.682 10.522 1.00 98.06 88 PHE A O 1
ATOM 639 N N . GLU A 1 89 ? -3.473 -2.696 8.822 1.00 97.94 89 GLU A N 1
ATOM 640 C CA . GLU A 1 89 ? -3.145 -3.996 8.254 1.00 97.94 89 GLU A CA 1
ATOM 641 C C . GLU A 1 89 ? -2.458 -3.752 6.901 1.00 97.94 89 GLU A C 1
ATOM 643 O O . GLU A 1 89 ? -3.071 -3.262 5.956 1.00 97.94 89 GLU A O 1
ATOM 648 N N . LEU A 1 90 ? -1.155 -4.012 6.831 1.00 97.69 90 LEU A N 1
ATOM 649 C CA . LEU A 1 90 ? -0.272 -3.600 5.738 1.00 97.69 90 LEU A CA 1
ATOM 650 C C . LEU A 1 90 ? 0.239 -4.780 4.901 1.00 97.69 90 LEU A C 1
ATOM 652 O O . LEU A 1 90 ? 1.204 -4.622 4.161 1.00 97.69 90 LEU A O 1
ATOM 656 N N . THR A 1 91 ? -0.362 -5.967 4.997 1.00 96.94 91 THR A N 1
ATOM 657 C CA . THR A 1 91 ? 0.037 -7.109 4.156 1.00 96.94 91 THR A CA 1
ATOM 658 C C . THR A 1 91 ? -0.344 -6.838 2.700 1.00 96.94 91 THR A C 1
ATOM 660 O O . THR A 1 91 ? -1.482 -6.474 2.415 1.00 96.94 91 THR A O 1
ATOM 663 N N . LEU A 1 92 ? 0.563 -7.030 1.745 1.00 95.44 92 LEU A N 1
ATOM 664 C CA . LEU A 1 92 ? 0.260 -6.833 0.326 1.00 95.44 92 LEU A CA 1
ATOM 665 C C . LEU A 1 92 ? -0.655 -7.933 -0.212 1.00 95.44 92 LEU A C 1
ATOM 667 O O . LEU A 1 92 ? -1.651 -7.637 -0.861 1.00 95.44 92 LEU A O 1
ATOM 671 N N . SER A 1 93 ? -0.340 -9.197 0.069 1.00 92.38 93 SER A N 1
ATOM 672 C CA . SER A 1 93 ? -1.106 -10.343 -0.439 1.00 92.38 93 SER A CA 1
ATOM 673 C C . SER A 1 93 ? -2.454 -10.530 0.276 1.00 92.38 93 SER A C 1
ATOM 675 O O . SER A 1 93 ? -2.528 -10.463 1.505 1.00 92.38 93 SER A O 1
ATOM 677 N N . ASP A 1 94 ? -3.521 -10.843 -0.469 1.00 92.62 94 ASP A N 1
ATOM 678 C CA . ASP A 1 94 ? -4.818 -11.255 0.102 1.00 92.62 94 ASP A CA 1
ATOM 679 C C . ASP A 1 94 ? -4.835 -12.747 0.501 1.00 92.62 94 ASP A C 1
ATOM 681 O O . ASP A 1 94 ? -5.595 -13.593 0.016 1.00 92.62 94 ASP A O 1
ATOM 685 N N . GLY A 1 95 ? -3.901 -13.104 1.382 1.00 94.50 95 GLY A N 1
ATOM 686 C CA . GLY A 1 95 ? -3.666 -14.472 1.833 1.00 94.50 95 GLY A CA 1
ATOM 687 C C . GLY A 1 95 ? -4.277 -14.811 3.200 1.00 94.50 95 GLY A C 1
ATOM 688 O O . GLY A 1 95 ? -4.899 -13.974 3.860 1.00 94.50 95 GLY A O 1
ATOM 689 N N . PRO A 1 96 ? -4.061 -16.052 3.684 1.00 94.88 96 PRO A N 1
ATOM 690 C CA . PRO A 1 96 ? -4.463 -16.463 5.031 1.00 94.88 96 PRO A CA 1
ATOM 691 C C . PRO A 1 96 ? -3.907 -15.554 6.136 1.00 94.88 96 PRO A C 1
ATOM 693 O O . PRO A 1 96 ? -4.613 -15.299 7.106 1.00 94.88 96 PRO A O 1
ATOM 696 N N . GLY A 1 97 ? -2.683 -15.034 5.965 1.00 94.06 97 GLY A N 1
ATOM 697 C CA . GLY A 1 97 ? -2.052 -14.109 6.912 1.00 94.06 97 GLY A CA 1
ATOM 698 C C . GLY A 1 97 ? -2.863 -12.827 7.108 1.00 94.06 97 GLY A C 1
ATOM 699 O O . GLY A 1 97 ? -3.296 -12.549 8.224 1.00 94.06 97 GLY A O 1
ATOM 700 N N . LYS A 1 98 ? -3.174 -12.113 6.016 1.00 96.19 98 LYS A N 1
ATOM 701 C CA . LYS A 1 98 ? -4.041 -10.923 6.041 1.00 96.19 98 LYS A CA 1
ATOM 702 C C . LYS A 1 98 ? -5.398 -11.217 6.682 1.00 96.19 98 LYS A C 1
ATOM 704 O O . LYS A 1 98 ? -5.833 -10.498 7.578 1.00 96.19 98 LYS A O 1
ATOM 709 N N . ARG A 1 99 ? -6.058 -12.308 6.275 1.00 96.00 99 ARG A N 1
ATOM 710 C CA . ARG A 1 99 ? -7.362 -12.698 6.840 1.00 96.00 99 ARG A CA 1
ATOM 711 C C . ARG A 1 99 ? -7.297 -12.976 8.343 1.00 96.00 99 ARG A C 1
ATOM 713 O O . ARG A 1 99 ? -8.249 -12.649 9.049 1.00 96.00 99 ARG A O 1
ATOM 720 N N . SER A 1 100 ? -6.208 -13.574 8.831 1.00 95.25 100 SER A N 1
ATOM 721 C CA . SER A 1 100 ? -5.982 -13.763 10.271 1.00 95.25 100 SER A CA 1
ATOM 722 C C . SER A 1 100 ? -5.819 -12.419 10.970 1.00 95.25 100 SER A C 1
ATOM 724 O O . SER A 1 100 ? -6.552 -12.146 11.917 1.00 95.25 100 SER A O 1
ATOM 726 N N . ASN A 1 101 ? -4.957 -11.542 10.439 1.00 95.81 101 ASN A N 1
ATOM 727 C CA . ASN A 1 101 ? -4.730 -10.202 10.982 1.00 95.81 101 ASN A CA 1
ATOM 728 C C . ASN A 1 101 ? -6.047 -9.430 11.127 1.00 95.81 101 ASN A C 1
ATOM 730 O O . ASN A 1 101 ? -6.348 -8.937 12.211 1.00 95.81 101 ASN A O 1
ATOM 734 N N . LEU A 1 102 ? -6.862 -9.366 10.068 1.00 97.19 102 LEU A N 1
ATOM 735 C CA . LEU A 1 102 ? -8.131 -8.634 10.079 1.00 97.19 102 LEU A CA 1
ATOM 736 C C . LEU A 1 102 ? -9.121 -9.199 11.104 1.00 97.19 102 LEU A C 1
ATOM 738 O O . LEU A 1 102 ? -9.724 -8.432 11.850 1.00 97.19 102 LEU A O 1
ATOM 742 N N . LYS A 1 103 ? -9.265 -10.527 11.196 1.00 95.94 103 LYS A N 1
ATOM 743 C CA . LYS A 1 103 ? -10.148 -11.168 12.188 1.00 95.94 103 LYS A CA 1
ATOM 744 C C . LYS A 1 103 ? -9.686 -10.935 13.620 1.00 95.94 103 LYS A C 1
ATOM 746 O O . LYS A 1 103 ? -10.502 -10.723 14.515 1.00 95.94 103 LYS A O 1
ATOM 751 N N . GLU A 1 104 ? -8.384 -11.005 13.851 1.00 94.94 104 GLU A N 1
ATOM 752 C CA . GLU A 1 104 ? -7.803 -10.808 15.171 1.00 94.94 104 GLU A CA 1
ATOM 753 C C . GLU A 1 104 ? -7.885 -9.337 15.606 1.00 94.94 104 GLU A C 1
ATOM 755 O O . GLU A 1 104 ? -8.270 -9.072 16.745 1.00 94.94 104 GLU A O 1
ATOM 760 N N . LEU A 1 105 ? -7.612 -8.384 14.704 1.00 95.62 105 LEU A N 1
ATOM 761 C CA . LEU A 1 105 ? -7.870 -6.956 14.929 1.00 95.62 105 LEU A CA 1
ATOM 762 C C . LEU A 1 105 ? -9.352 -6.718 15.220 1.00 95.62 105 LEU A C 1
ATOM 764 O O . LEU A 1 105 ? -9.686 -6.007 16.169 1.00 95.62 105 LEU A O 1
ATOM 768 N N . ASP A 1 106 ? -10.239 -7.357 14.453 1.00 95.62 106 ASP A N 1
ATOM 769 C CA . ASP A 1 106 ? -11.677 -7.200 14.622 1.00 95.62 106 ASP A CA 1
ATOM 770 C C . ASP A 1 106 ? -12.156 -7.688 16.003 1.00 95.62 106 ASP A C 1
ATOM 772 O O . ASP A 1 106 ? -12.982 -7.051 16.657 1.00 95.62 106 ASP A O 1
ATOM 776 N N . ALA A 1 107 ? -11.581 -8.784 16.496 1.00 93.69 107 ALA A N 1
ATOM 777 C CA . ALA A 1 107 ? -11.891 -9.322 17.814 1.00 93.69 107 ALA A CA 1
ATOM 778 C C . ALA A 1 107 ? -11.254 -8.536 18.975 1.00 93.69 107 ALA A C 1
ATOM 780 O O . ALA A 1 107 ? -11.804 -8.538 20.077 1.00 93.69 107 ALA A O 1
ATOM 781 N N . ALA A 1 108 ? -10.084 -7.925 18.766 1.00 92.25 108 ALA A N 1
ATOM 782 C CA . ALA A 1 108 ? -9.305 -7.292 19.829 1.00 92.25 108 ALA A CA 1
ATOM 783 C C . ALA A 1 108 ? -9.646 -5.810 20.050 1.00 92.25 108 ALA A C 1
ATOM 785 O O . ALA A 1 108 ? -9.532 -5.319 21.173 1.00 92.25 108 ALA A O 1
ATOM 786 N N . LEU A 1 109 ? -10.026 -5.089 18.994 1.00 93.06 109 LEU A N 1
ATOM 787 C CA . LEU A 1 109 ? -10.241 -3.644 19.040 1.00 93.06 109 LEU A CA 1
ATOM 788 C C . LEU A 1 109 ? -11.691 -3.289 19.365 1.00 93.06 109 LEU A C 1
ATOM 790 O O . LEU A 1 109 ? -12.625 -3.942 18.894 1.00 93.06 109 LEU A O 1
ATOM 794 N N . ALA A 1 110 ? -11.883 -2.183 20.087 1.00 92.50 110 ALA A N 1
ATOM 795 C CA . ALA A 1 110 ? -13.213 -1.634 20.333 1.00 92.50 110 ALA A CA 1
ATOM 796 C C . ALA A 1 110 ? -13.933 -1.313 19.001 1.00 92.50 110 ALA A C 1
ATOM 798 O O . ALA A 1 110 ? -13.263 -0.873 18.064 1.00 92.50 110 ALA A O 1
ATOM 799 N N . PRO A 1 111 ? -15.261 -1.534 18.886 1.00 93.44 111 PRO A N 1
ATOM 800 C CA . PRO A 1 111 ? -15.993 -1.462 17.612 1.00 93.44 111 PRO A CA 1
ATOM 801 C C . PRO A 1 111 ? -15.886 -0.134 16.849 1.00 93.44 111 PRO A C 1
ATOM 803 O O . PRO A 1 111 ? -16.119 -0.112 15.646 1.00 93.44 111 PRO A O 1
ATOM 806 N N . ASP A 1 112 ? -15.540 0.950 17.541 1.00 93.06 112 ASP A N 1
ATOM 807 C CA . ASP A 1 112 ? -15.375 2.310 17.021 1.00 93.06 112 ASP A CA 1
ATOM 808 C C . ASP A 1 112 ? -13.961 2.609 16.495 1.00 93.06 112 ASP A C 1
ATOM 810 O O . ASP A 1 112 ? -13.751 3.638 15.860 1.00 93.06 112 ASP A O 1
ATOM 814 N N . VAL A 1 113 ? -12.977 1.735 16.736 1.00 96.56 113 VAL A N 1
ATOM 815 C CA . VAL A 1 113 ? -11.591 1.937 16.283 1.00 96.56 113 VAL A CA 1
ATOM 816 C C . VAL A 1 113 ? -11.473 1.621 14.786 1.00 96.56 113 VAL A C 1
ATOM 818 O O . VAL A 1 113 ? -11.653 0.456 14.417 1.00 96.56 113 VAL A O 1
ATOM 821 N N . PRO A 1 114 ? -11.115 2.594 13.924 1.00 98.06 114 PRO A N 1
ATOM 822 C CA . PRO A 1 114 ? -10.913 2.346 12.502 1.00 98.06 114 PRO A CA 1
ATOM 823 C C . PRO A 1 114 ? -9.787 1.344 12.245 1.00 98.06 114 PRO A C 1
ATOM 825 O O . PRO A 1 114 ? -8.725 1.399 12.877 1.00 98.06 114 PRO A O 1
ATOM 828 N N . VAL A 1 115 ? -10.006 0.471 11.266 1.00 98.44 115 VAL A N 1
ATOM 829 C CA . VAL A 1 115 ? -9.001 -0.437 10.716 1.00 98.44 115 VAL A CA 1
ATOM 830 C C . VAL A 1 115 ? -8.744 -0.025 9.272 1.00 98.44 115 VAL A C 1
ATOM 832 O O . VAL A 1 115 ? -9.626 -0.077 8.419 1.00 98.44 115 VAL A O 1
ATOM 835 N N . VAL A 1 116 ? -7.521 0.401 9.001 1.00 98.62 116 VAL A N 1
ATOM 836 C CA . VAL A 1 116 ? -7.038 0.738 7.668 1.00 98.62 116 VAL A CA 1
ATOM 837 C C . VAL A 1 116 ? -6.337 -0.489 7.099 1.00 98.62 116 VAL A C 1
ATOM 839 O O . VAL A 1 116 ? -5.439 -1.021 7.742 1.00 98.62 116 VAL A O 1
ATOM 842 N N . THR A 1 117 ? -6.724 -0.958 5.918 1.00 98.56 117 THR A N 1
ATOM 843 C CA . THR A 1 117 ? -6.119 -2.148 5.302 1.00 98.56 117 THR A CA 1
ATOM 844 C C . THR A 1 117 ? -5.531 -1.852 3.932 1.00 98.56 117 THR A C 1
ATOM 846 O O . THR A 1 117 ? -6.044 -1.027 3.179 1.00 98.56 117 THR A O 1
ATOM 849 N N . ASN A 1 118 ? -4.439 -2.528 3.594 1.00 97.75 118 ASN A N 1
ATOM 850 C CA . ASN A 1 118 ? -3.895 -2.514 2.251 1.00 97.75 118 ASN A CA 1
ATOM 851 C C . ASN A 1 118 ? -4.882 -3.175 1.270 1.00 97.75 118 ASN A C 1
ATOM 853 O O . ASN A 1 118 ? -5.161 -4.373 1.367 1.00 97.75 118 ASN A O 1
ATOM 857 N N . ALA A 1 119 ? -5.384 -2.404 0.307 1.00 96.94 119 ALA A N 1
ATOM 858 C CA . ALA A 1 119 ? -6.427 -2.827 -0.630 1.00 96.94 119 ALA A CA 1
ATOM 859 C C . ALA A 1 119 ? -5.945 -2.954 -2.084 1.00 96.94 119 ALA A C 1
ATOM 861 O O . ALA A 1 119 ? -6.748 -3.086 -3.002 1.00 96.94 119 ALA A O 1
ATOM 862 N N . VAL A 1 120 ? -4.630 -2.950 -2.321 1.00 96.06 120 VAL A N 1
ATOM 863 C CA . VAL A 1 120 ? -4.106 -2.938 -3.695 1.00 96.06 120 VAL A CA 1
ATOM 864 C C . VAL A 1 120 ? -4.380 -4.254 -4.441 1.00 96.06 120 VAL A C 1
ATOM 866 O O . VAL A 1 120 ? -4.630 -4.232 -5.640 1.00 96.06 120 VAL A O 1
ATOM 869 N N . THR A 1 121 ? -4.378 -5.404 -3.764 1.00 97.19 121 THR A N 1
ATOM 870 C CA . THR A 1 121 ? -4.538 -6.730 -4.406 1.00 97.19 121 THR A CA 1
ATOM 871 C C . THR A 1 121 ? -5.935 -7.340 -4.254 1.00 97.19 121 THR A C 1
ATOM 873 O O . THR A 1 121 ? -6.214 -8.382 -4.838 1.00 97.19 121 THR A O 1
ATOM 876 N N . ALA A 1 122 ? -6.824 -6.716 -3.478 1.00 97.44 122 ALA A N 1
ATOM 877 C CA . ALA A 1 122 ? -8.183 -7.195 -3.239 1.00 97.44 122 ALA A CA 1
ATOM 878 C C . ALA A 1 122 ? -9.077 -6.053 -2.755 1.00 97.44 122 ALA A C 1
ATOM 880 O O . ALA A 1 122 ? -8.624 -5.194 -2.000 1.00 97.44 122 ALA A O 1
ATOM 881 N N . THR A 1 123 ? -10.362 -6.098 -3.108 1.00 98.06 123 THR A N 1
ATOM 882 C CA . THR A 1 123 ? -11.351 -5.123 -2.626 1.00 98.06 123 THR A CA 1
ATOM 883 C C . THR A 1 123 ? -11.482 -5.157 -1.103 1.00 98.06 123 THR A C 1
ATOM 885 O O . THR A 1 123 ? -11.402 -6.213 -0.475 1.00 98.06 123 THR A O 1
ATOM 888 N N . VAL A 1 124 ? -11.750 -4.017 -0.491 1.00 98.31 124 VAL A N 1
ATOM 889 C CA . VAL A 1 124 ? -12.051 -3.894 0.937 1.00 98.31 124 VAL A CA 1
ATOM 890 C C . VAL A 1 124 ? -13.319 -4.671 1.284 1.00 98.31 124 VAL A C 1
ATOM 892 O O . VAL A 1 124 ? -13.378 -5.324 2.327 1.00 98.31 124 VAL A O 1
ATOM 895 N N . LEU A 1 125 ? -14.310 -4.678 0.389 1.00 98.00 125 LEU A N 1
ATOM 896 C CA . LEU A 1 125 ? -15.528 -5.464 0.531 1.00 98.00 125 LEU A CA 1
ATOM 897 C C . LEU A 1 125 ? -15.217 -6.956 0.702 1.00 98.00 125 LEU A C 1
ATOM 899 O O . LEU A 1 125 ? -15.690 -7.562 1.664 1.00 98.00 125 LEU A O 1
ATOM 903 N N . SER A 1 126 ? -14.389 -7.544 -0.168 1.00 97.25 126 SER A N 1
ATOM 904 C CA . SER A 1 126 ? -14.004 -8.958 -0.043 1.00 97.25 126 SER A CA 1
ATOM 905 C C . SER A 1 126 ? -13.204 -9.229 1.233 1.00 97.25 126 SER A C 1
ATOM 907 O O . SER A 1 126 ? -13.418 -10.251 1.884 1.00 97.25 126 SER A O 1
ATOM 909 N N . GLN A 1 127 ? -12.338 -8.299 1.638 1.00 98.06 127 GLN A N 1
ATOM 910 C CA . GLN A 1 127 ? -11.550 -8.407 2.870 1.00 98.06 127 GLN A CA 1
ATOM 911 C C . GLN A 1 127 ? -12.401 -8.299 4.147 1.00 98.06 127 GLN A C 1
ATOM 913 O O . GLN A 1 127 ? -12.047 -8.867 5.180 1.00 98.06 127 GLN A O 1
ATOM 918 N N . SER A 1 128 ? -13.548 -7.617 4.083 1.00 97.06 128 SER A N 1
ATOM 919 C CA . SER A 1 128 ? -14.475 -7.466 5.212 1.00 97.06 128 SER A CA 1
ATOM 920 C C . SER A 1 128 ? -15.277 -8.736 5.537 1.00 97.06 128 SER A C 1
ATOM 922 O O . SER A 1 128 ? -15.963 -8.802 6.563 1.00 97.06 128 SER A O 1
ATOM 924 N N . ALA A 1 129 ? -15.193 -9.762 4.685 1.00 95.31 129 ALA A N 1
ATOM 925 C CA . ALA A 1 129 ? -15.971 -10.983 4.814 1.00 95.31 129 ALA A CA 1
ATOM 926 C C . ALA A 1 129 ? -15.714 -11.703 6.152 1.00 95.31 129 ALA A C 1
ATOM 928 O O . ALA A 1 129 ? -14.608 -12.148 6.466 1.00 95.31 129 ALA A O 1
ATOM 929 N N . GLY A 1 130 ? -16.784 -11.868 6.934 1.00 94.94 130 GLY A N 1
ATOM 930 C CA . GLY A 1 130 ? -16.748 -12.564 8.222 1.00 94.94 130 GLY A CA 1
ATOM 931 C C . GLY A 1 130 ? -16.230 -11.731 9.399 1.00 94.94 130 GLY A C 1
ATOM 932 O O . GLY A 1 130 ? -16.074 -12.290 10.486 1.00 94.94 130 GLY A O 1
ATOM 933 N N . LEU A 1 131 ? -15.981 -10.431 9.216 1.00 97.62 131 LEU A N 1
ATOM 934 C CA . LEU A 1 131 ? -15.739 -9.508 10.327 1.00 97.62 131 LEU A CA 1
ATOM 935 C C . LEU A 1 131 ? -17.061 -9.157 11.028 1.00 97.62 131 LEU A C 1
ATOM 937 O O . LEU A 1 131 ? -18.110 -9.059 10.392 1.00 97.62 131 LEU A O 1
ATOM 941 N N . LYS A 1 132 ? -17.018 -8.946 12.346 1.00 97.88 132 LYS A N 1
ATOM 942 C CA . LYS A 1 132 ? -18.172 -8.514 13.153 1.00 97.88 132 LYS A CA 1
ATOM 943 C C . LYS A 1 132 ? -18.475 -7.033 12.964 1.00 97.88 132 LYS A C 1
ATOM 945 O O . LYS A 1 132 ? -19.633 -6.632 13.057 1.00 97.88 132 LYS A O 1
ATOM 950 N N . HIS A 1 133 ? -17.446 -6.228 12.704 1.00 97.94 133 HIS A N 1
ATOM 951 C CA . HIS A 1 133 ? -17.563 -4.781 12.557 1.00 97.94 133 HIS A CA 1
ATOM 952 C C . HIS A 1 133 ? -16.995 -4.310 11.206 1.00 97.94 133 HIS A C 1
ATOM 954 O O . HIS A 1 133 ? -16.030 -3.547 11.181 1.00 97.94 133 HIS A O 1
ATOM 960 N N . PRO A 1 134 ? -17.574 -4.729 10.062 1.00 97.81 134 PRO A N 1
ATOM 961 C CA . PRO A 1 134 ? -17.033 -4.401 8.738 1.00 97.81 134 PRO A CA 1
ATOM 962 C C . PRO A 1 134 ? -17.061 -2.895 8.435 1.00 97.81 134 PRO A C 1
ATOM 964 O O . PRO A 1 134 ? -16.236 -2.405 7.672 1.00 97.81 134 PRO A O 1
ATOM 967 N N . GLY A 1 135 ? -17.958 -2.133 9.072 1.00 98.25 135 GLY A N 1
ATOM 968 C CA . GLY A 1 135 ? -18.101 -0.701 8.808 1.00 98.25 135 GLY A CA 1
ATOM 969 C C . GLY A 1 135 ? -16.981 0.201 9.325 1.00 98.25 135 GLY A C 1
ATOM 970 O O . GLY A 1 135 ? -16.978 1.390 9.001 1.00 98.25 135 GLY A O 1
ATOM 971 N N . ARG A 1 136 ? -16.022 -0.353 10.079 1.00 97.69 136 ARG A N 1
ATOM 972 C CA . ARG A 1 136 ? -14.796 0.346 10.498 1.00 97.69 136 ARG A CA 1
ATOM 973 C C . ARG A 1 136 ? -13.580 0.044 9.625 1.00 97.69 136 ARG A C 1
ATOM 975 O O . ARG A 1 136 ? -12.496 0.540 9.918 1.00 97.69 136 ARG A O 1
ATOM 982 N N . LEU A 1 137 ? -13.744 -0.782 8.589 1.00 98.62 137 LEU A N 1
ATOM 983 C CA . LEU A 1 137 ? -12.684 -1.116 7.644 1.00 98.62 137 LEU A CA 1
ATOM 984 C C . LEU A 1 137 ? -12.665 -0.100 6.494 1.00 98.62 137 LEU A C 1
ATOM 986 O O . LEU A 1 137 ? -13.715 0.227 5.939 1.00 98.62 137 LEU A O 1
ATOM 990 N N . ILE A 1 138 ? -11.483 0.383 6.119 1.00 98.69 138 ILE A N 1
ATOM 991 C CA . ILE A 1 138 ? -11.269 1.222 4.932 1.00 98.69 138 ILE A CA 1
ATOM 992 C C . ILE A 1 138 ? -9.942 0.863 4.262 1.00 98.69 138 ILE A C 1
ATOM 994 O O . ILE A 1 138 ? -8.959 0.552 4.936 1.00 98.69 138 ILE A O 1
ATOM 998 N N . GLY A 1 139 ? -9.920 0.886 2.934 1.00 98.25 139 GLY A N 1
ATOM 999 C CA . GLY A 1 139 ? -8.754 0.542 2.134 1.00 98.25 139 GLY A CA 1
ATOM 1000 C C . GLY A 1 139 ? -7.808 1.711 1.921 1.00 98.25 139 GLY A C 1
ATOM 1001 O O . GLY A 1 139 ? -8.239 2.861 1.817 1.00 98.25 139 GLY A O 1
ATOM 1002 N N . ILE A 1 140 ? -6.524 1.393 1.791 1.00 97.94 140 ILE A N 1
ATOM 1003 C CA . ILE A 1 140 ? -5.501 2.292 1.265 1.00 97.94 140 ILE A CA 1
ATOM 1004 C C . ILE A 1 140 ? -4.652 1.613 0.200 1.00 97.94 140 ILE A C 1
ATOM 1006 O O . ILE A 1 140 ? -4.423 0.400 0.240 1.00 97.94 140 ILE A O 1
ATOM 1010 N N . ALA A 1 141 ? -4.088 2.432 -0.684 1.00 95.00 141 ALA A N 1
ATOM 1011 C CA . ALA A 1 141 ? -3.010 2.019 -1.571 1.00 95.00 141 ALA A CA 1
ATOM 1012 C C . ALA A 1 141 ? -1.673 1.952 -0.807 1.00 95.00 141 ALA A C 1
ATOM 1014 O O . ALA A 1 141 ? -0.806 2.813 -0.967 1.00 95.00 141 ALA A O 1
ATOM 1015 N N . ALA A 1 142 ? -1.502 0.951 0.064 1.00 91.19 142 ALA A N 1
ATOM 1016 C CA . ALA A 1 142 ? -0.218 0.716 0.719 1.00 91.19 142 ALA A CA 1
ATOM 1017 C C . ALA A 1 142 ? 0.699 -0.092 -0.205 1.00 91.19 142 ALA A C 1
ATOM 1019 O O . ALA A 1 142 ? 0.535 -1.292 -0.412 1.00 91.19 142 ALA A O 1
ATOM 1020 N N . PHE A 1 143 ? 1.694 0.584 -0.756 1.00 85.75 143 PHE A N 1
ATOM 1021 C CA . PHE A 1 143 ? 2.704 -0.011 -1.617 1.00 85.75 143 PHE A CA 1
ATOM 1022 C C . PHE A 1 143 ? 4.061 0.575 -1.215 1.00 85.75 143 PHE A C 1
ATOM 1024 O O . PHE A 1 143 ? 4.090 1.721 -0.746 1.00 85.75 143 PHE A O 1
ATOM 1031 N N . PRO A 1 144 ? 5.166 -0.182 -1.327 1.00 85.06 144 PRO A N 1
ATOM 1032 C CA . PRO A 1 144 ? 6.471 0.300 -0.891 1.00 85.06 144 PRO A CA 1
ATOM 1033 C C . PRO A 1 144 ? 6.804 1.651 -1.518 1.00 85.06 144 PRO A C 1
ATOM 1035 O O . PRO A 1 144 ? 6.476 1.884 -2.682 1.00 85.06 144 PRO A O 1
ATOM 1038 N N . THR A 1 145 ? 7.447 2.530 -0.750 1.00 81.94 145 THR A N 1
ATOM 1039 C CA . THR A 1 145 ? 7.815 3.917 -1.103 1.00 81.94 145 THR A CA 1
ATOM 1040 C C . THR A 1 145 ? 6.653 4.911 -1.183 1.00 81.94 145 THR A C 1
ATOM 1042 O O . THR A 1 145 ? 6.878 6.123 -1.235 1.00 81.94 145 THR A O 1
ATOM 1045 N N . LEU A 1 146 ? 5.396 4.458 -1.175 1.00 81.12 146 LEU A N 1
ATOM 1046 C CA . LEU A 1 146 ? 4.275 5.368 -1.395 1.00 81.12 146 LEU A CA 1
ATOM 1047 C C . LEU A 1 146 ? 3.945 6.229 -0.193 1.00 81.12 146 LEU A C 1
ATOM 1049 O O . LEU A 1 146 ? 3.528 7.371 -0.378 1.00 81.12 146 LEU A O 1
ATOM 1053 N N . ILE A 1 147 ? 4.125 5.728 1.031 1.00 87.50 147 ILE A N 1
ATOM 1054 C CA . ILE A 1 147 ? 3.830 6.550 2.207 1.00 87.50 147 ILE A CA 1
ATOM 1055 C C . ILE A 1 147 ? 4.897 7.632 2.399 1.00 87.50 147 ILE A C 1
ATOM 1057 O O . ILE A 1 147 ? 4.646 8.605 3.107 1.00 87.50 147 ILE A O 1
ATOM 1061 N N . ALA A 1 148 ? 6.050 7.546 1.727 1.00 84.38 148 ALA A N 1
ATOM 1062 C CA . ALA A 1 148 ? 6.986 8.662 1.605 1.00 84.38 148 ALA A CA 1
ATOM 1063 C C . ALA A 1 148 ? 6.426 9.820 0.748 1.00 84.38 148 ALA A C 1
ATOM 1065 O O . ALA A 1 148 ? 6.733 10.985 1.014 1.00 84.38 148 ALA A O 1
ATOM 1066 N N . ASN A 1 149 ? 5.544 9.539 -0.219 1.00 85.69 149 ASN A N 1
ATOM 1067 C CA . ASN A 1 149 ? 4.919 10.556 -1.068 1.00 85.69 149 ASN A CA 1
ATOM 1068 C C . ASN A 1 149 ? 3.889 11.402 -0.307 1.00 85.69 149 ASN A C 1
ATOM 1070 O O . ASN A 1 149 ? 3.472 11.089 0.809 1.00 85.69 149 ASN A O 1
ATOM 1074 N N . ARG A 1 150 ? 3.450 12.511 -0.911 1.00 90.25 150 ARG A N 1
ATOM 1075 C CA . ARG A 1 150 ? 2.443 13.395 -0.300 1.00 90.25 150 ARG A CA 1
ATOM 1076 C C . ARG A 1 150 ? 1.033 12.820 -0.322 1.00 90.25 150 ARG A C 1
ATOM 1078 O O . ARG A 1 150 ? 0.228 13.260 0.485 1.00 90.25 150 ARG A O 1
ATOM 1085 N N . LEU A 1 151 ? 0.741 11.867 -1.200 1.00 92.81 151 LEU A N 1
ATOM 1086 C CA . LEU A 1 151 ? -0.606 11.361 -1.439 1.00 92.81 151 LEU A CA 1
ATOM 1087 C C . LEU A 1 151 ? -0.847 10.020 -0.738 1.00 92.81 151 LEU A C 1
ATOM 1089 O O . LEU A 1 151 ? 0.005 9.138 -0.776 1.00 92.81 151 L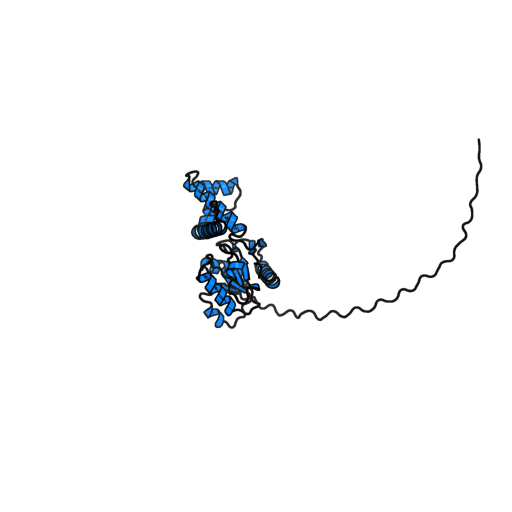EU A O 1
ATOM 1093 N N . VAL A 1 152 ? -2.043 9.853 -0.178 1.00 95.44 152 VAL A N 1
ATOM 1094 C CA . VAL A 1 152 ? -2.610 8.550 0.180 1.00 95.44 152 VAL A CA 1
ATOM 1095 C C . VAL A 1 152 ? -3.950 8.388 -0.527 1.00 95.44 152 VAL A C 1
ATOM 1097 O O . VAL A 1 152 ? -4.826 9.244 -0.424 1.00 95.44 152 VAL A O 1
ATOM 1100 N N . GLU A 1 153 ? -4.117 7.282 -1.239 1.00 96.75 153 GLU A N 1
ATOM 1101 C CA . GLU A 1 153 ? -5.376 6.936 -1.891 1.00 96.75 153 GLU A CA 1
ATOM 1102 C C . GLU A 1 153 ? -6.232 6.099 -0.939 1.00 96.75 153 GLU A C 1
ATOM 1104 O O . GLU A 1 153 ? -5.753 5.095 -0.407 1.00 96.75 153 GLU A O 1
ATOM 1109 N N . LEU A 1 154 ? -7.473 6.528 -0.703 1.00 97.81 154 LEU A N 1
ATOM 1110 C CA . LEU A 1 154 ? -8.445 5.860 0.158 1.00 97.81 154 LEU A CA 1
ATOM 1111 C C . LEU A 1 154 ? -9.503 5.143 -0.697 1.00 97.81 154 LEU A C 1
ATOM 1113 O O . LEU A 1 154 ? -9.993 5.703 -1.681 1.00 97.81 154 LEU A O 1
ATOM 1117 N N . ALA A 1 155 ? -9.897 3.941 -0.283 1.00 97.94 155 ALA A N 1
ATOM 1118 C CA . ALA A 1 155 ? -10.978 3.159 -0.885 1.00 97.94 155 ALA A CA 1
ATOM 1119 C C . ALA A 1 155 ? -11.987 2.733 0.196 1.00 97.94 155 ALA A C 1
ATOM 1121 O O . ALA A 1 155 ? -11.767 1.739 0.893 1.00 97.94 155 ALA A O 1
ATOM 1122 N N . PRO A 1 156 ? -13.075 3.488 0.418 1.00 98.19 156 PRO A N 1
ATOM 1123 C CA . PRO A 1 156 ? -14.186 3.009 1.231 1.00 98.19 156 PRO A CA 1
ATOM 1124 C C . PRO A 1 156 ? -14.956 1.904 0.492 1.00 98.19 156 PRO A C 1
ATOM 1126 O O . PRO A 1 156 ? -15.238 2.018 -0.695 1.00 98.19 156 PRO A O 1
ATOM 1129 N N . SER A 1 157 ? -15.332 0.849 1.213 1.00 97.81 157 SER A N 1
ATOM 1130 C CA . SER A 1 157 ? -16.249 -0.188 0.723 1.00 97.81 157 SER A CA 1
ATOM 1131 C C . SER A 1 157 ? -17.712 0.213 0.928 1.00 97.81 157 SER A C 1
ATOM 1133 O O . SER A 1 157 ? -18.015 1.155 1.661 1.00 97.81 157 SER A O 1
ATOM 1135 N N . LEU A 1 158 ? -18.635 -0.604 0.410 1.00 97.12 158 LEU A N 1
ATOM 1136 C CA . LEU A 1 158 ? -20.074 -0.504 0.697 1.00 97.12 158 LEU A CA 1
ATOM 1137 C C . LEU A 1 158 ? -20.425 -0.562 2.195 1.00 97.12 158 LEU A C 1
ATOM 1139 O O . LEU A 1 158 ? -21.498 -0.109 2.589 1.00 97.12 158 LEU A O 1
ATOM 1143 N N . HIS A 1 159 ? -19.562 -1.146 3.029 1.00 97.56 159 HIS A N 1
ATOM 1144 C CA . HIS A 1 159 ? -19.782 -1.211 4.473 1.00 97.56 159 HIS A CA 1
ATOM 1145 C C . HIS A 1 159 ? -19.166 -0.034 5.222 1.00 97.56 159 HIS A C 1
ATOM 1147 O O . HIS A 1 159 ? -19.622 0.270 6.325 1.00 97.56 159 HIS A O 1
ATOM 1153 N N . THR A 1 160 ? -18.143 0.611 4.657 1.00 98.44 160 THR A N 1
ATOM 1154 C CA . THR A 1 160 ? -17.367 1.647 5.337 1.00 98.44 160 THR A CA 1
ATOM 1155 C C . THR A 1 160 ? -18.276 2.796 5.758 1.00 98.44 160 THR A C 1
ATOM 1157 O O . THR A 1 160 ? -18.947 3.426 4.944 1.00 98.44 160 THR A O 1
ATOM 1160 N N . THR A 1 161 ? -18.303 3.069 7.059 1.00 98.44 161 THR A N 1
ATOM 1161 C CA . THR A 1 161 ? -19.119 4.145 7.619 1.00 98.44 161 THR A CA 1
ATOM 1162 C C . THR A 1 161 ? -18.510 5.509 7.325 1.00 98.44 161 THR A C 1
ATOM 1164 O O . THR A 1 161 ? -17.288 5.664 7.253 1.00 98.44 161 THR A O 1
ATOM 1167 N N . GLN A 1 162 ? -19.372 6.522 7.241 1.00 97.31 162 GLN A N 1
ATOM 1168 C CA . GLN A 1 162 ? -18.948 7.912 7.091 1.00 97.31 162 GLN A CA 1
ATOM 1169 C C . GLN A 1 162 ? -18.000 8.343 8.222 1.00 97.31 162 GLN A C 1
ATOM 1171 O O . GLN A 1 162 ? -16.962 8.938 7.956 1.00 97.31 162 GLN A O 1
ATOM 1176 N N . GLU A 1 163 ? -18.303 7.962 9.467 1.00 97.56 163 GLU A N 1
ATOM 1177 C CA . GLU A 1 163 ? -17.451 8.238 10.631 1.00 97.56 163 GLU A CA 1
ATOM 1178 C C . GLU A 1 163 ? -16.042 7.648 10.466 1.00 97.56 163 GLU A C 1
ATOM 1180 O O . GLU A 1 163 ? -15.043 8.309 10.743 1.00 97.56 163 GLU A O 1
ATOM 1185 N N . THR A 1 164 ? -15.937 6.420 9.952 1.00 98.06 164 THR A N 1
ATOM 1186 C CA . THR A 1 164 ? -14.639 5.783 9.684 1.00 98.06 164 THR A CA 1
ATOM 1187 C C . THR A 1 164 ? -13.870 6.526 8.599 1.00 98.06 164 THR A C 1
ATOM 1189 O O . THR A 1 164 ? -12.686 6.818 8.779 1.00 98.06 164 THR A O 1
ATOM 1192 N N . ALA A 1 165 ? -14.532 6.871 7.493 1.00 97.75 165 ALA A N 1
ATOM 1193 C CA . ALA A 1 165 ? -13.912 7.621 6.406 1.00 97.75 165 ALA A CA 1
ATOM 1194 C C . ALA A 1 165 ? -13.411 8.999 6.875 1.00 97.75 165 ALA A C 1
ATOM 1196 O O . ALA A 1 165 ? -12.292 9.398 6.543 1.00 97.75 165 ALA A O 1
ATOM 1197 N N . GLU A 1 166 ? -14.191 9.702 7.697 1.00 97.00 166 GLU A N 1
ATOM 1198 C CA . GLU A 1 166 ? -13.826 10.995 8.281 1.00 97.00 166 GLU A CA 1
ATOM 1199 C C . GLU A 1 166 ? -12.652 10.875 9.255 1.00 97.00 166 GLU A C 1
ATOM 1201 O O . GLU A 1 166 ? -11.683 11.631 9.139 1.00 97.00 166 GLU A O 1
ATOM 1206 N N . ASN A 1 167 ? -12.682 9.889 10.155 1.00 96.81 167 ASN A N 1
ATOM 1207 C CA . ASN A 1 167 ? -11.609 9.640 11.118 1.00 96.81 167 ASN A CA 1
ATOM 1208 C C . ASN A 1 167 ? -10.280 9.330 10.418 1.00 96.81 167 ASN A C 1
ATOM 1210 O O . ASN A 1 167 ? -9.243 9.899 10.767 1.00 96.81 167 ASN A O 1
ATOM 1214 N N . VAL A 1 168 ? -10.299 8.472 9.396 1.00 97.69 168 VAL A N 1
ATOM 1215 C CA . VAL A 1 168 ? -9.092 8.108 8.637 1.00 97.69 168 VAL A CA 1
ATOM 1216 C C . VAL A 1 168 ? -8.610 9.270 7.765 1.00 97.69 168 VAL A C 1
ATOM 1218 O O . VAL A 1 168 ? -7.407 9.533 7.693 1.00 97.69 168 VAL A O 1
ATOM 1221 N N . THR A 1 169 ? -9.526 10.047 7.185 1.00 97.00 169 THR A N 1
ATOM 1222 C CA . THR A 1 169 ? -9.181 11.281 6.464 1.00 97.00 169 THR A CA 1
ATOM 1223 C C . THR A 1 169 ? -8.499 12.294 7.385 1.00 97.00 169 THR A C 1
ATOM 1225 O O . THR A 1 169 ? -7.474 12.870 7.011 1.00 97.00 169 THR A O 1
ATOM 1228 N N . ALA A 1 170 ? -9.031 12.504 8.592 1.00 96.44 170 ALA A N 1
ATOM 1229 C CA . ALA A 1 170 ? -8.451 13.397 9.591 1.00 96.44 170 ALA A CA 1
ATOM 1230 C C . ALA A 1 170 ? -7.087 12.892 10.084 1.00 96.44 170 ALA A C 1
ATOM 1232 O O . ALA A 1 170 ? -6.159 13.687 10.251 1.00 96.44 170 ALA A O 1
ATOM 1233 N N . PHE A 1 171 ? -6.935 11.575 10.247 1.00 97.00 171 PHE A N 1
ATOM 1234 C CA . PHE A 1 171 ? -5.662 10.957 10.596 1.00 97.00 171 PHE A CA 1
ATOM 1235 C C . PHE A 1 171 ? -4.585 11.266 9.547 1.00 97.00 171 PHE A C 1
ATOM 1237 O O . PHE A 1 171 ? -3.553 11.848 9.883 1.00 97.00 171 PHE A O 1
ATOM 1244 N N . PHE A 1 172 ? -4.832 10.985 8.265 1.00 96.56 172 PHE A N 1
ATOM 1245 C CA . PHE A 1 172 ? -3.856 11.286 7.210 1.00 96.56 172 PHE A CA 1
ATOM 1246 C C . PHE A 1 172 ? -3.633 12.791 7.008 1.00 96.56 172 PHE A C 1
ATOM 1248 O O . PHE A 1 172 ? -2.513 13.208 6.707 1.00 96.56 172 PHE A O 1
ATOM 1255 N N . ALA A 1 173 ? -4.644 13.630 7.254 1.00 95.56 173 ALA A N 1
ATOM 1256 C CA . ALA A 1 173 ? -4.465 15.080 7.288 1.00 95.56 173 ALA A CA 1
ATOM 1257 C C . ALA A 1 173 ? -3.499 15.519 8.405 1.00 95.56 173 ALA A C 1
ATOM 1259 O O . ALA A 1 173 ? -2.671 16.402 8.181 1.00 95.56 173 ALA A O 1
ATOM 1260 N N . SER A 1 174 ? -3.543 14.880 9.581 1.00 95.06 174 SER A N 1
ATOM 1261 C CA . SER A 1 174 ? -2.595 15.149 10.676 1.00 95.06 174 SER A CA 1
ATOM 1262 C C . SER A 1 174 ? -1.150 14.768 10.322 1.00 95.06 174 SER A C 1
ATOM 1264 O O . SER A 1 174 ? -0.209 15.419 10.776 1.00 95.06 174 SER A O 1
ATOM 1266 N N . LEU A 1 175 ? -0.978 13.793 9.421 1.00 94.81 175 LEU A N 1
ATOM 1267 C CA . LEU A 1 175 ? 0.303 13.410 8.816 1.00 94.81 175 LEU A CA 1
ATOM 1268 C C . LEU A 1 175 ? 0.692 14.285 7.609 1.00 94.81 175 LEU A C 1
ATOM 1270 O O . LEU A 1 175 ?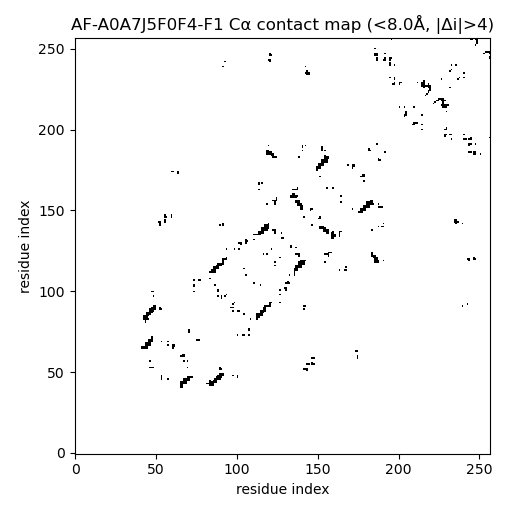 1.615 13.946 6.869 1.00 94.81 175 LEU A O 1
ATOM 1274 N N . LYS A 1 176 ? -0.033 15.389 7.371 1.00 95.19 176 LYS A N 1
ATOM 1275 C CA . LYS A 1 176 ? 0.157 16.310 6.237 1.00 95.19 176 LYS A CA 1
ATOM 1276 C C . LYS A 1 176 ? 0.115 15.613 4.871 1.00 95.19 176 LYS A C 1
ATOM 1278 O O . LYS A 1 176 ? 0.761 16.065 3.927 1.00 95.19 176 LYS A O 1
ATOM 1283 N N . LYS A 1 177 ? -0.646 14.521 4.760 1.00 95.19 177 LYS A N 1
ATOM 1284 C CA . LYS A 1 177 ? -0.892 13.837 3.491 1.00 95.19 177 LYS A CA 1
ATOM 1285 C C . LYS A 1 177 ? -2.068 14.478 2.765 1.00 95.19 177 LYS A C 1
ATOM 1287 O O . LYS A 1 177 ? -3.084 14.822 3.375 1.00 95.19 177 LYS A O 1
ATOM 1292 N N . GLU A 1 178 ? -1.935 14.621 1.459 1.00 95.12 178 GLU A N 1
ATOM 1293 C CA . GLU A 1 178 ? -3.040 14.769 0.521 1.00 95.12 178 GLU A CA 1
ATOM 1294 C C . GLU A 1 178 ? -3.780 13.434 0.415 1.00 95.12 178 GLU A C 1
ATOM 1296 O O . GLU A 1 178 ? -3.199 12.371 0.643 1.00 95.12 178 GLU A O 1
ATOM 1301 N N . ARG A 1 179 ? -5.084 13.485 0.138 1.00 95.25 179 ARG A N 1
ATOM 1302 C CA . ARG A 1 179 ? -5.918 12.287 0.042 1.00 95.25 179 ARG A CA 1
ATOM 1303 C C . ARG A 1 179 ? -6.722 12.326 -1.241 1.00 95.25 179 ARG A C 1
ATOM 1305 O O . ARG A 1 179 ? -7.305 13.360 -1.560 1.00 95.25 179 ARG A O 1
ATOM 1312 N N . THR A 1 180 ? -6.792 11.196 -1.919 1.00 95.88 180 THR A N 1
ATOM 1313 C CA . THR A 1 180 ? -7.736 10.949 -3.010 1.00 95.88 180 THR A CA 1
ATOM 1314 C C . THR A 1 180 ? -8.696 9.847 -2.599 1.00 95.88 180 THR A C 1
ATOM 1316 O O . THR A 1 180 ? -8.384 9.027 -1.735 1.00 95.88 180 THR A O 1
ATOM 1319 N N . LEU A 1 181 ? -9.879 9.851 -3.205 1.00 95.31 181 LEU A N 1
ATOM 1320 C CA . LEU A 1 181 ? -10.843 8.768 -3.079 1.00 95.31 181 LEU A CA 1
ATOM 1321 C C . LEU A 1 181 ? -10.857 7.976 -4.379 1.00 95.31 181 LEU A C 1
ATOM 1323 O O . LEU A 1 181 ? -10.758 8.548 -5.465 1.00 95.31 181 LEU A O 1
ATOM 1327 N N . SER A 1 182 ? -11.002 6.672 -4.236 1.00 94.00 182 SER A N 1
ATOM 1328 C CA . SER A 1 182 ? -11.209 5.728 -5.323 1.00 94.00 182 SER A CA 1
ATOM 1329 C C . SER A 1 182 ? -12.366 4.809 -4.965 1.00 94.00 182 SER A C 1
ATOM 1331 O O . SER A 1 182 ? -12.671 4.614 -3.785 1.00 94.00 182 SER A O 1
ATOM 1333 N N . GLU A 1 183 ? -13.013 4.268 -5.990 1.00 95.31 183 GLU A N 1
ATOM 1334 C CA . GLU A 1 183 ? -13.939 3.156 -5.803 1.00 95.31 183 GLU A CA 1
ATOM 1335 C C . GLU A 1 183 ? -13.196 1.946 -5.228 1.00 95.31 183 GLU A C 1
ATOM 1337 O O . GLU A 1 183 ? -12.002 1.754 -5.476 1.00 95.31 183 GLU A O 1
ATOM 1342 N N . ASP A 1 184 ? -13.917 1.104 -4.491 1.00 97.00 184 ASP A N 1
ATOM 1343 C CA . ASP A 1 184 ? -13.380 -0.149 -3.966 1.00 97.00 184 ASP A CA 1
ATOM 1344 C C . ASP A 1 184 ? -13.109 -1.152 -5.101 1.00 97.00 184 ASP A C 1
ATOM 1346 O O . ASP A 1 184 ? -13.979 -1.928 -5.505 1.00 97.00 184 ASP A O 1
ATOM 1350 N N . ALA A 1 185 ? -11.897 -1.099 -5.655 1.00 95.94 185 ALA A N 1
ATOM 1351 C CA . ALA A 1 185 ? -11.484 -1.877 -6.814 1.00 95.94 185 ALA A CA 1
ATOM 1352 C C . ALA A 1 185 ? -10.037 -2.374 -6.693 1.00 95.94 185 ALA A C 1
ATOM 1354 O O . ALA A 1 185 ? -9.150 -1.678 -6.196 1.00 95.94 185 ALA A O 1
ATOM 1355 N N . VAL A 1 186 ? -9.786 -3.575 -7.224 1.00 96.75 186 VAL A N 1
ATOM 1356 C CA . VAL A 1 186 ? -8.442 -4.169 -7.293 1.00 96.75 186 VAL A CA 1
ATOM 1357 C C . VAL A 1 186 ? -7.495 -3.271 -8.096 1.00 96.75 186 VAL A C 1
ATOM 1359 O O . VAL A 1 186 ? -7.855 -2.732 -9.145 1.00 96.75 186 VAL A O 1
ATOM 1362 N N . GLY A 1 187 ? -6.274 -3.110 -7.586 1.00 95.12 187 GLY A N 1
ATOM 1363 C CA . GLY A 1 187 ? -5.217 -2.253 -8.120 1.00 95.12 187 GLY A CA 1
ATOM 1364 C C . GLY A 1 187 ? -5.365 -0.774 -7.771 1.00 95.12 187 GLY A C 1
ATOM 1365 O O . GLY A 1 187 ? -4.380 -0.040 -7.872 1.00 95.12 187 GLY A O 1
ATOM 1366 N N . MET A 1 188 ? -6.555 -0.342 -7.335 1.00 95.88 188 MET A N 1
ATOM 1367 C CA . MET A 1 188 ? -6.887 1.067 -7.101 1.00 95.88 188 MET A CA 1
ATOM 1368 C C . MET A 1 188 ? -6.509 1.925 -8.335 1.00 95.88 188 MET A C 1
ATOM 1370 O O . MET A 1 188 ? -6.419 1.402 -9.452 1.00 95.88 188 MET A O 1
ATOM 1374 N N . VAL A 1 189 ? -6.338 3.240 -8.206 1.00 95.56 189 VAL A N 1
ATOM 1375 C CA . VAL A 1 189 ? -5.971 4.106 -9.337 1.00 95.56 189 VAL A CA 1
ATOM 1376 C C . VAL A 1 189 ? -4.465 4.105 -9.547 1.00 95.56 189 VAL A C 1
ATOM 1378 O O . VAL A 1 189 ? -3.985 3.731 -10.619 1.00 95.56 189 VAL A O 1
ATOM 1381 N N . MET A 1 190 ? -3.700 4.540 -8.547 1.00 93.25 190 MET A N 1
ATOM 1382 C CA . MET A 1 190 ? -2.281 4.808 -8.760 1.00 93.25 190 MET A CA 1
ATOM 1383 C C . MET A 1 190 ? -1.430 3.532 -8.880 1.00 93.25 190 MET A C 1
ATOM 1385 O O . MET A 1 190 ? -0.692 3.439 -9.865 1.00 93.25 190 MET A O 1
ATOM 1389 N N . PRO A 1 191 ? -1.540 2.518 -7.993 1.00 94.44 191 PRO A N 1
ATOM 1390 C CA . PRO A 1 191 ? -0.760 1.288 -8.136 1.00 94.44 191 PRO A CA 1
ATOM 1391 C C . PRO A 1 191 ? -1.048 0.552 -9.448 1.00 94.44 191 PRO A C 1
ATOM 1393 O O . PRO A 1 191 ? -0.117 0.057 -10.077 1.00 94.44 191 PRO A O 1
ATOM 1396 N N . ARG A 1 192 ? -2.306 0.537 -9.905 1.00 95.94 192 ARG A N 1
ATOM 1397 C CA . ARG A 1 192 ? -2.707 -0.027 -11.203 1.00 95.94 192 ARG A CA 1
ATOM 1398 C C . ARG A 1 192 ? -1.952 0.600 -12.370 1.00 95.94 192 ARG A C 1
ATOM 1400 O O . ARG A 1 192 ? -1.420 -0.125 -13.205 1.00 95.94 192 ARG A O 1
ATOM 1407 N N . ILE A 1 193 ? -1.924 1.931 -12.443 1.00 96.31 193 ILE A N 1
ATOM 1408 C CA . ILE A 1 193 ? -1.261 2.654 -13.538 1.00 96.31 193 ILE A CA 1
ATOM 1409 C C . ILE A 1 193 ? 0.257 2.475 -13.444 1.00 96.31 193 ILE A C 1
ATOM 1411 O O . ILE A 1 193 ? 0.907 2.183 -14.446 1.00 96.31 193 ILE A O 1
ATOM 1415 N N . LEU A 1 194 ? 0.816 2.606 -12.239 1.00 95.88 194 LEU A N 1
ATOM 1416 C CA . LEU A 1 194 ? 2.252 2.495 -12.009 1.00 95.88 194 LEU A CA 1
ATOM 1417 C C . LEU A 1 194 ? 2.778 1.095 -12.342 1.00 95.88 194 LEU A C 1
ATOM 1419 O O . LEU A 1 194 ? 3.745 0.976 -13.088 1.00 95.88 194 LEU A O 1
ATOM 1423 N N . CYS A 1 195 ? 2.127 0.037 -11.852 1.00 97.50 195 CYS A N 1
ATOM 1424 C CA . CYS A 1 195 ? 2.557 -1.337 -12.116 1.00 97.50 195 CYS A CA 1
ATOM 1425 C C . CYS A 1 195 ? 2.480 -1.685 -13.604 1.00 97.50 195 CYS A C 1
ATOM 1427 O O . CYS A 1 195 ? 3.368 -2.363 -14.106 1.00 97.50 195 CYS A O 1
ATOM 1429 N N . GLN A 1 196 ? 1.475 -1.178 -14.324 1.00 97.62 196 GLN A N 1
ATOM 1430 C CA . GLN A 1 196 ? 1.371 -1.376 -15.770 1.00 97.62 196 GLN A CA 1
ATOM 1431 C C . GLN A 1 196 ? 2.466 -0.657 -16.558 1.00 97.62 196 GLN A C 1
ATOM 1433 O O . GLN A 1 196 ? 3.040 -1.223 -17.479 1.00 97.62 196 GLN A O 1
ATOM 1438 N N . MET A 1 197 ? 2.813 0.570 -16.171 1.00 97.94 197 MET A N 1
ATOM 1439 C CA . MET A 1 197 ? 3.938 1.282 -16.779 1.00 97.94 197 MET A CA 1
ATOM 1440 C C . MET A 1 197 ? 5.269 0.549 -16.548 1.00 97.94 197 MET A C 1
ATOM 1442 O O . MET A 1 197 ? 6.106 0.495 -17.445 1.00 97.94 197 MET A O 1
ATOM 1446 N N . ILE A 1 198 ? 5.456 -0.040 -15.362 1.00 98.38 198 ILE A N 1
ATOM 1447 C CA . ILE A 1 198 ? 6.618 -0.888 -15.066 1.00 98.38 198 ILE A CA 1
ATOM 1448 C C . ILE A 1 198 ? 6.582 -2.160 -15.927 1.00 98.38 198 ILE A C 1
ATOM 1450 O O . ILE A 1 198 ? 7.607 -2.544 -16.483 1.00 98.38 198 ILE A O 1
ATOM 1454 N N . ASN A 1 199 ? 5.413 -2.788 -16.084 1.00 98.12 199 ASN A N 1
ATOM 1455 C CA . ASN A 1 199 ? 5.242 -3.977 -16.921 1.00 98.12 199 ASN A CA 1
ATOM 1456 C C . ASN A 1 199 ? 5.597 -3.705 -18.390 1.00 98.12 199 ASN A C 1
ATOM 1458 O O . ASN A 1 199 ? 6.339 -4.464 -19.007 1.00 98.12 199 ASN A O 1
ATOM 1462 N N . GLU A 1 200 ? 5.138 -2.576 -18.932 1.00 98.12 200 GLU A N 1
ATOM 1463 C CA . GLU A 1 200 ? 5.459 -2.152 -20.297 1.00 98.12 200 GLU A CA 1
ATOM 1464 C C . GLU A 1 200 ? 6.965 -1.909 -20.481 1.00 98.12 200 GLU A C 1
ATOM 1466 O O . GLU A 1 200 ? 7.552 -2.299 -21.490 1.00 98.12 200 GLU A O 1
ATOM 1471 N N . ALA A 1 201 ? 7.633 -1.334 -19.477 1.00 98.44 201 ALA A N 1
ATOM 1472 C CA . ALA A 1 201 ? 9.086 -1.187 -19.495 1.00 98.44 201 ALA A CA 1
ATOM 1473 C C . ALA A 1 201 ? 9.808 -2.547 -19.502 1.00 98.44 201 ALA A C 1
ATOM 1475 O O . ALA A 1 201 ? 10.808 -2.709 -20.206 1.00 98.44 201 ALA A O 1
ATOM 1476 N N . CYS A 1 202 ? 9.287 -3.543 -18.778 1.00 97.94 202 CYS A N 1
ATOM 1477 C CA . CYS A 1 202 ? 9.792 -4.915 -18.838 1.00 97.94 202 CYS A CA 1
ATOM 1478 C C . CYS A 1 202 ? 9.604 -5.539 -20.230 1.00 97.94 202 CYS A C 1
ATOM 1480 O O . CYS A 1 202 ? 10.519 -6.212 -20.702 1.00 97.94 202 CYS A O 1
ATOM 1482 N N . TYR A 1 203 ? 8.488 -5.283 -20.922 1.00 97.88 203 TYR A N 1
ATOM 1483 C CA . TYR A 1 203 ? 8.296 -5.729 -22.309 1.00 97.88 203 TYR A CA 1
ATOM 1484 C C . TYR A 1 203 ? 9.276 -5.066 -23.280 1.00 97.88 203 TYR A C 1
ATOM 1486 O O . TYR A 1 203 ? 9.859 -5.748 -24.123 1.00 97.88 203 TYR A O 1
ATOM 1494 N N . ALA A 1 204 ? 9.510 -3.757 -23.152 1.00 98.38 204 ALA A N 1
ATOM 1495 C CA . ALA A 1 204 ? 10.500 -3.053 -23.968 1.00 98.38 204 ALA A CA 1
ATOM 1496 C C . ALA A 1 204 ? 11.910 -3.643 -23.785 1.00 98.38 204 ALA A C 1
ATOM 1498 O O . ALA A 1 204 ? 12.648 -3.803 -24.760 1.00 98.38 204 ALA A O 1
ATOM 1499 N N . LEU A 1 205 ? 12.258 -4.016 -22.550 1.00 97.81 205 LEU A N 1
ATOM 1500 C CA . LEU A 1 205 ? 13.505 -4.711 -22.246 1.00 97.81 205 LEU A CA 1
ATOM 1501 C C . LEU A 1 205 ? 13.533 -6.127 -22.840 1.00 97.81 205 LEU A C 1
ATOM 1503 O O . LEU A 1 205 ? 14.516 -6.498 -23.471 1.00 97.81 205 LEU A O 1
ATOM 1507 N N . GLN A 1 206 ? 12.464 -6.908 -22.664 1.00 98.00 206 GLN A N 1
ATOM 1508 C CA . GLN A 1 206 ? 12.357 -8.278 -23.177 1.00 98.00 206 GLN A CA 1
ATOM 1509 C C . GLN A 1 206 ? 12.466 -8.345 -24.705 1.00 98.00 206 GLN A C 1
ATOM 1511 O O . GLN A 1 206 ? 13.015 -9.304 -25.240 1.00 98.00 206 GLN A O 1
ATOM 1516 N N . ASN A 1 207 ? 11.945 -7.334 -25.398 1.00 98.12 207 ASN A N 1
ATOM 1517 C CA . ASN A 1 207 ? 11.978 -7.230 -26.854 1.00 98.12 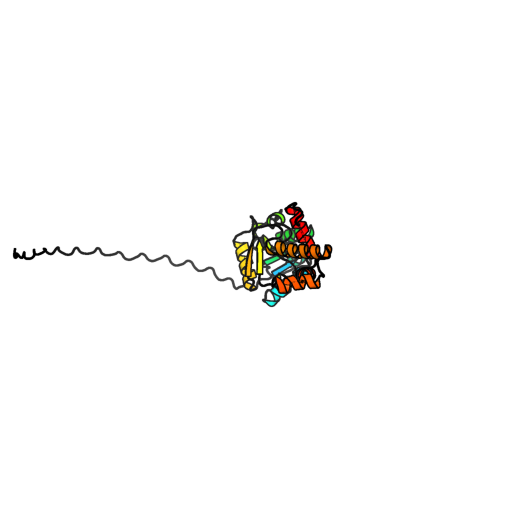207 ASN A CA 1
ATOM 1518 C C . ASN A 1 207 ? 13.264 -6.566 -27.379 1.00 98.12 207 ASN A C 1
ATOM 1520 O O . ASN A 1 207 ? 13.286 -6.138 -28.533 1.00 98.12 207 ASN A O 1
ATOM 1524 N N . ASP A 1 208 ? 14.294 -6.409 -26.539 1.00 98.06 208 ASP A N 1
ATOM 1525 C CA . ASP A 1 208 ? 15.574 -5.769 -26.872 1.00 98.06 208 ASP A CA 1
ATOM 1526 C C . ASP A 1 208 ? 15.417 -4.365 -27.499 1.00 98.06 208 ASP A C 1
ATOM 1528 O O . ASP A 1 208 ? 16.241 -3.920 -28.299 1.00 98.06 208 ASP A O 1
ATOM 1532 N N . THR A 1 209 ? 14.349 -3.637 -27.147 1.00 98.31 209 THR A N 1
ATOM 1533 C CA . THR A 1 209 ? 14.064 -2.312 -27.726 1.00 98.31 209 THR A CA 1
ATOM 1534 C C . THR A 1 209 ? 15.069 -1.265 -27.245 1.00 98.31 209 THR A C 1
ATOM 1536 O O . THR A 1 209 ? 15.473 -0.391 -28.012 1.00 98.31 209 THR A O 1
ATOM 1539 N N . ALA A 1 210 ? 15.471 -1.337 -25.975 1.00 98.38 210 ALA A N 1
ATOM 1540 C CA . ALA A 1 210 ? 16.447 -0.440 -25.366 1.00 98.38 210 ALA A CA 1
ATOM 1541 C C . ALA A 1 210 ? 17.042 -1.055 -24.088 1.00 98.38 210 ALA A C 1
ATOM 1543 O O . ALA A 1 210 ? 16.463 -1.958 -23.483 1.00 98.38 210 ALA A O 1
ATOM 1544 N N . SER A 1 211 ? 18.194 -0.538 -23.650 1.00 98.56 211 SER A N 1
ATOM 1545 C CA . SER A 1 211 ? 18.772 -0.915 -22.356 1.00 98.56 211 SER A CA 1
ATOM 1546 C C . SER A 1 211 ? 17.914 -0.386 -21.192 1.00 98.56 211 SER A C 1
ATOM 1548 O O . SER A 1 211 ? 17.254 0.643 -21.358 1.00 98.56 211 SER A O 1
ATOM 1550 N N . PRO A 1 212 ? 17.966 -0.989 -19.984 1.00 98.25 212 PRO A N 1
ATOM 1551 C CA . PRO A 1 212 ? 17.241 -0.470 -18.817 1.00 98.25 212 PRO A CA 1
ATOM 1552 C C . PRO A 1 212 ? 17.521 1.017 -18.547 1.00 98.25 212 PRO A C 1
ATOM 1554 O O . PRO A 1 212 ? 16.613 1.803 -18.287 1.00 98.25 212 PRO A O 1
ATOM 1557 N N . LYS A 1 213 ? 18.788 1.424 -18.705 1.00 98.50 213 LYS A N 1
ATOM 1558 C CA . LYS A 1 213 ? 19.228 2.812 -18.528 1.00 98.50 213 LYS A CA 1
ATOM 1559 C C . LYS A 1 213 ? 18.599 3.755 -19.554 1.00 98.50 213 LYS A C 1
ATOM 1561 O O . LYS A 1 213 ? 18.239 4.881 -19.204 1.00 98.50 213 LYS A O 1
ATOM 1566 N N . ASP A 1 214 ? 18.501 3.331 -20.810 1.00 98.62 214 ASP A N 1
ATOM 1567 C CA . ASP A 1 214 ? 17.930 4.159 -21.874 1.00 98.62 214 ASP A CA 1
ATOM 1568 C C . ASP A 1 214 ? 16.404 4.243 -21.759 1.00 98.62 214 ASP A C 1
ATOM 1570 O O . ASP A 1 214 ? 15.854 5.323 -21.966 1.00 98.62 214 ASP A O 1
ATOM 1574 N N . ILE A 1 215 ? 15.734 3.162 -21.336 1.00 98.69 215 ILE A N 1
ATOM 1575 C CA . ILE A 1 215 ? 14.300 3.163 -20.995 1.00 98.69 215 ILE A CA 1
ATOM 1576 C C . ILE A 1 215 ? 14.025 4.201 -19.900 1.00 98.69 215 ILE A C 1
ATOM 1578 O O . ILE A 1 215 ? 13.186 5.090 -20.067 1.00 98.69 215 ILE A O 1
ATOM 1582 N N . ASP A 1 216 ? 14.780 4.153 -18.802 1.00 98.62 216 ASP A N 1
ATOM 1583 C CA . ASP A 1 216 ? 14.619 5.106 -17.705 1.00 98.62 216 ASP A CA 1
ATOM 1584 C C . ASP A 1 216 ? 14.959 6.539 -18.122 1.00 98.62 216 ASP A C 1
ATOM 1586 O O . ASP A 1 216 ? 14.275 7.484 -17.727 1.00 98.62 216 ASP A O 1
ATOM 1590 N N . THR A 1 217 ? 15.992 6.723 -18.947 1.00 98.56 217 THR A N 1
ATOM 1591 C CA . THR A 1 217 ? 16.363 8.040 -19.485 1.00 98.56 217 THR A CA 1
ATOM 1592 C C . THR A 1 217 ? 15.255 8.604 -20.373 1.00 98.56 217 THR A C 1
ATOM 1594 O O . THR A 1 217 ? 14.904 9.776 -20.234 1.00 98.56 217 THR A O 1
ATOM 1597 N N . ALA A 1 218 ? 14.650 7.784 -21.234 1.00 98.31 218 ALA A N 1
ATOM 1598 C CA . ALA A 1 218 ? 13.539 8.192 -22.086 1.00 98.31 218 ALA A CA 1
ATOM 1599 C C . ALA A 1 218 ? 12.326 8.649 -21.260 1.00 98.31 218 ALA A C 1
ATOM 1601 O O . ALA A 1 218 ? 11.745 9.694 -21.550 1.00 98.31 218 ALA A O 1
ATOM 1602 N N . MET A 1 219 ? 11.980 7.938 -20.184 1.00 98.31 219 MET A N 1
ATOM 1603 C CA . MET A 1 219 ? 10.836 8.308 -19.341 1.00 98.31 219 MET A CA 1
ATOM 1604 C C . MET A 1 219 ? 11.119 9.517 -18.442 1.00 98.31 219 MET A C 1
ATOM 1606 O O . MET A 1 219 ? 10.242 10.364 -18.256 1.00 98.31 219 MET A O 1
ATOM 1610 N N . LYS A 1 220 ? 12.349 9.663 -17.941 1.00 98.12 220 LYS A N 1
ATOM 1611 C CA . LYS A 1 220 ? 12.744 10.833 -17.144 1.00 98.12 220 LYS A CA 1
ATOM 1612 C C . LYS A 1 220 ? 12.883 12.096 -17.985 1.00 98.12 220 LYS A C 1
ATOM 1614 O O . LYS A 1 220 ? 12.353 13.136 -17.616 1.00 98.12 220 LYS A O 1
ATOM 1619 N N . SER A 1 221 ? 13.586 12.033 -19.113 1.00 97.50 221 SER A N 1
ATOM 1620 C CA . SER A 1 221 ? 13.873 13.214 -19.940 1.00 97.50 221 SER A CA 1
ATOM 1621 C C . SER A 1 221 ? 12.803 13.496 -20.991 1.00 97.50 221 SER A C 1
ATOM 1623 O O . SER A 1 221 ? 12.575 14.654 -21.322 1.00 97.50 221 SER A O 1
ATOM 1625 N N . GLY A 1 222 ? 12.147 12.464 -21.523 1.00 97.31 222 GLY A N 1
ATOM 1626 C CA . GLY A 1 222 ? 11.092 12.610 -22.527 1.00 97.31 222 GLY A CA 1
ATOM 1627 C C . GLY A 1 222 ? 9.721 12.854 -21.900 1.00 97.31 222 GLY A C 1
ATOM 1628 O O . GLY A 1 222 ? 9.055 13.837 -22.222 1.00 97.31 222 GLY A O 1
ATOM 1629 N N . ALA A 1 223 ? 9.307 11.987 -20.971 1.00 96.81 223 ALA A N 1
ATOM 1630 C CA . ALA A 1 223 ? 7.996 12.066 -20.316 1.00 96.81 223 ALA A CA 1
ATOM 1631 C C . ALA A 1 223 ? 8.001 12.851 -18.988 1.00 96.81 223 ALA A C 1
ATOM 1633 O O . ALA A 1 223 ? 6.944 13.045 -18.392 1.00 96.81 223 ALA A O 1
ATOM 1634 N N . HIS A 1 224 ? 9.162 13.359 -18.556 1.00 97.06 224 HIS A N 1
ATOM 1635 C CA . HIS A 1 224 ? 9.324 14.182 -17.350 1.00 97.06 224 HIS A CA 1
ATOM 1636 C C . HIS A 1 224 ? 8.900 13.486 -16.048 1.00 97.06 224 HIS A C 1
ATOM 1638 O O . HIS A 1 224 ? 8.473 14.137 -15.090 1.00 97.06 224 HIS A O 1
ATOM 1644 N N . HIS A 1 225 ? 9.032 12.159 -15.984 1.00 95.31 225 HIS A N 1
ATOM 1645 C CA . HIS A 1 225 ? 8.855 11.441 -14.728 1.00 95.31 225 HIS A CA 1
ATOM 1646 C C . HIS A 1 225 ? 10.029 11.696 -13.767 1.00 95.31 225 HIS A C 1
ATOM 1648 O O . HIS A 1 225 ? 11.171 11.829 -14.209 1.00 95.31 225 HIS A O 1
ATOM 1654 N N . PRO A 1 226 ? 9.785 11.741 -12.442 1.00 92.75 226 PRO A N 1
ATOM 1655 C CA . PRO A 1 226 ? 10.852 11.945 -11.460 1.00 92.75 226 PRO A CA 1
ATOM 1656 C C . PRO A 1 226 ? 11.814 10.751 -11.367 1.00 92.75 226 PRO A C 1
ATOM 1658 O O . PRO A 1 226 ? 12.967 10.925 -10.980 1.00 92.75 226 PRO A O 1
ATOM 1661 N N . HIS A 1 227 ? 11.345 9.559 -11.739 1.00 94.38 227 HIS A N 1
ATOM 1662 C CA . HIS A 1 227 ? 12.110 8.318 -11.794 1.00 94.38 227 HIS A CA 1
ATOM 1663 C C . HIS A 1 227 ? 11.743 7.552 -13.064 1.00 94.38 227 HIS A C 1
ATOM 1665 O O . HIS A 1 227 ? 10.668 7.761 -13.632 1.00 94.38 227 HIS A O 1
ATOM 1671 N N . GLY A 1 228 ? 12.643 6.685 -13.516 1.00 97.69 228 GLY A N 1
ATOM 1672 C CA . GLY A 1 228 ? 12.339 5.757 -14.597 1.00 97.69 228 GLY A CA 1
ATOM 1673 C C . GLY A 1 228 ? 11.459 4.583 -14.134 1.00 97.69 228 GLY A C 1
ATOM 1674 O O . GLY A 1 228 ? 11.397 4.289 -12.938 1.00 97.69 228 GLY A O 1
ATOM 1675 N N . PRO A 1 229 ? 10.746 3.903 -15.047 1.00 98.00 229 PRO A N 1
ATOM 1676 C CA . PRO A 1 229 ? 9.937 2.732 -14.711 1.00 98.00 229 PRO A CA 1
ATOM 1677 C C . PRO A 1 229 ? 10.751 1.538 -14.202 1.00 98.00 229 PRO A C 1
ATOM 1679 O O . PRO A 1 229 ? 10.258 0.822 -13.331 1.00 98.00 229 PRO A O 1
ATOM 1682 N N . ILE A 1 230 ? 11.987 1.327 -14.662 1.00 98.25 230 ILE A N 1
ATOM 1683 C CA . ILE A 1 230 ? 12.838 0.262 -14.120 1.00 98.25 230 ILE A CA 1
ATOM 1684 C C . ILE A 1 230 ? 13.308 0.646 -12.711 1.00 98.25 230 ILE A C 1
ATOM 1686 O O . ILE A 1 230 ? 13.128 -0.145 -11.787 1.00 98.25 230 ILE A O 1
ATOM 1690 N N . GLU A 1 231 ? 13.775 1.883 -12.508 1.00 97.38 231 GLU A N 1
ATOM 1691 C CA . GLU A 1 231 ? 14.058 2.454 -11.176 1.00 97.38 231 GLU A CA 1
ATOM 1692 C C . GLU A 1 231 ? 12.871 2.309 -10.194 1.00 97.38 231 GLU A C 1
ATOM 1694 O O . GLU A 1 231 ? 13.046 1.944 -9.024 1.00 97.38 231 GLU A O 1
ATOM 1699 N N . TRP A 1 232 ? 11.636 2.561 -10.643 1.00 95.81 232 TRP A N 1
ATOM 1700 C CA . TRP A 1 232 ? 10.443 2.320 -9.826 1.00 95.81 232 TRP A CA 1
ATOM 1701 C C . TRP A 1 232 ? 10.253 0.837 -9.508 1.00 95.81 232 TRP A C 1
ATOM 1703 O O . TRP A 1 232 ? 10.023 0.497 -8.348 1.00 95.81 232 TRP A O 1
ATOM 1713 N N . GLY A 1 233 ? 10.389 -0.049 -10.494 1.00 96.88 233 GLY A N 1
ATOM 1714 C CA . GLY A 1 233 ? 10.323 -1.495 -10.283 1.00 96.88 233 GLY A CA 1
ATOM 1715 C C . GLY A 1 233 ? 11.357 -2.008 -9.274 1.00 96.88 233 GLY A C 1
ATOM 1716 O O . GLY A 1 233 ? 11.028 -2.840 -8.428 1.00 96.88 233 GLY A O 1
ATOM 1717 N N . GLU A 1 234 ? 12.577 -1.470 -9.295 1.00 96.19 234 GLU A N 1
ATOM 1718 C CA . GLU A 1 234 ? 13.644 -1.806 -8.346 1.00 96.19 234 GLU A CA 1
ATOM 1719 C C . GLU A 1 234 ? 13.346 -1.307 -6.926 1.00 96.19 234 GLU A C 1
ATOM 1721 O O . GLU A 1 234 ? 13.487 -2.065 -5.965 1.00 96.19 234 GLU A O 1
ATOM 1726 N N . SER A 1 235 ? 12.899 -0.056 -6.785 1.00 93.56 235 SER A N 1
ATOM 1727 C CA . SER A 1 235 ? 12.609 0.553 -5.476 1.00 93.56 235 SER A CA 1
ATOM 1728 C C . SER A 1 235 ? 11.374 -0.039 -4.790 1.00 93.56 235 SER A C 1
ATOM 1730 O O . SER A 1 235 ? 11.366 -0.228 -3.574 1.00 93.56 235 SER A O 1
ATOM 1732 N N . ILE A 1 236 ? 10.343 -0.369 -5.566 1.00 93.75 236 ILE A N 1
ATOM 1733 C CA . ILE A 1 236 ? 9.117 -1.020 -5.090 1.00 93.75 236 ILE A CA 1
ATOM 1734 C C . ILE A 1 236 ? 9.343 -2.521 -4.861 1.00 93.75 236 ILE A C 1
ATOM 1736 O O . ILE A 1 236 ? 8.742 -3.138 -3.974 1.00 93.75 236 ILE A O 1
ATOM 1740 N N . GLY A 1 237 ? 10.201 -3.113 -5.690 1.00 95.56 237 GLY A N 1
ATOM 1741 C CA . GLY A 1 237 ? 10.404 -4.543 -5.822 1.00 95.56 237 GLY A CA 1
ATOM 1742 C C . GLY A 1 237 ? 9.452 -5.162 -6.848 1.00 95.56 237 GLY A C 1
ATOM 1743 O O . GLY A 1 237 ? 8.235 -5.196 -6.660 1.00 95.56 237 GLY A O 1
ATOM 1744 N N . PHE A 1 238 ? 10.020 -5.769 -7.892 1.00 96.38 238 PHE A N 1
ATOM 1745 C CA . PHE A 1 238 ? 9.269 -6.421 -8.974 1.00 96.38 238 PHE A CA 1
ATOM 1746 C C . PHE A 1 238 ? 8.303 -7.519 -8.508 1.00 96.38 238 PHE A C 1
ATOM 1748 O O . PHE A 1 238 ? 7.292 -7.761 -9.155 1.00 96.38 238 PHE A O 1
ATOM 1755 N N . ARG A 1 239 ? 8.558 -8.160 -7.360 1.00 95.44 239 ARG A N 1
ATOM 1756 C CA . ARG A 1 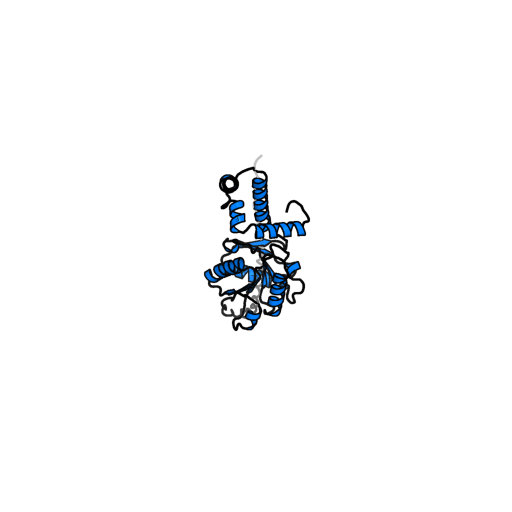239 ? 7.612 -9.120 -6.764 1.00 95.44 239 ARG A CA 1
ATOM 1757 C C . ARG A 1 239 ? 6.316 -8.456 -6.303 1.00 95.44 239 ARG A C 1
ATOM 1759 O O . ARG A 1 239 ? 5.251 -9.040 -6.468 1.00 95.44 239 ARG A O 1
ATOM 1766 N N . SER A 1 240 ? 6.4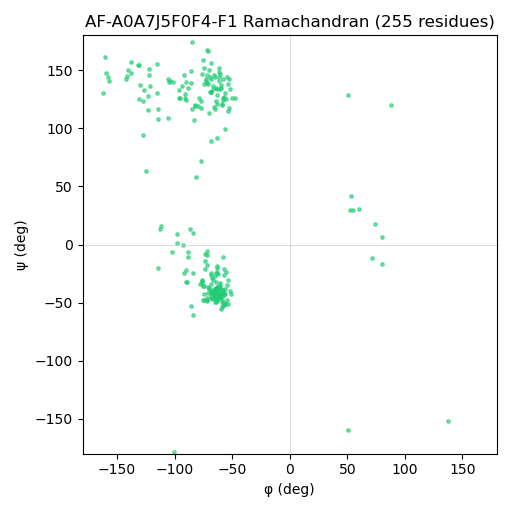06 -7.255 -5.737 1.00 95.62 240 SER A N 1
ATOM 1767 C CA . SER A 1 240 ? 5.237 -6.473 -5.336 1.00 95.62 240 SER A CA 1
ATOM 1768 C C . SER A 1 240 ? 4.464 -6.008 -6.567 1.00 95.62 240 SER A C 1
ATOM 1770 O O . SER A 1 240 ? 3.245 -6.114 -6.586 1.00 95.62 240 SER A O 1
ATOM 1772 N N . VAL A 1 241 ? 5.176 -5.561 -7.611 1.00 97.44 241 VAL A N 1
ATOM 1773 C CA . VAL A 1 241 ? 4.589 -5.189 -8.912 1.00 97.44 241 VAL A CA 1
ATOM 1774 C C . VAL A 1 241 ? 3.821 -6.363 -9.516 1.00 97.44 241 VAL A C 1
ATOM 1776 O O . VAL A 1 241 ? 2.635 -6.231 -9.808 1.00 97.44 241 VAL A O 1
ATOM 1779 N N . LEU A 1 242 ? 4.464 -7.529 -9.619 1.00 97.25 242 LEU A N 1
ATOM 1780 C CA . LEU A 1 242 ? 3.840 -8.741 -10.142 1.00 97.25 242 LEU A CA 1
ATOM 1781 C C . LEU A 1 242 ? 2.603 -9.142 -9.330 1.00 97.25 242 LEU A C 1
ATOM 1783 O O . LEU A 1 242 ? 1.577 -9.446 -9.917 1.00 97.25 242 LEU A O 1
ATOM 1787 N N . ALA A 1 243 ? 2.648 -9.065 -7.996 1.00 96.88 243 ALA A N 1
ATOM 1788 C CA . ALA A 1 243 ? 1.491 -9.397 -7.163 1.00 96.88 243 ALA A CA 1
ATOM 1789 C C . ALA A 1 243 ? 0.261 -8.512 -7.449 1.00 96.88 243 ALA A C 1
ATOM 1791 O O . ALA A 1 243 ? -0.873 -8.977 -7.333 1.00 96.88 243 ALA A O 1
ATOM 1792 N N . VAL A 1 244 ? 0.467 -7.243 -7.817 1.00 97.19 244 VAL A N 1
ATOM 1793 C CA . VAL A 1 244 ? -0.622 -6.337 -8.214 1.00 97.19 244 VAL A CA 1
ATOM 1794 C C . VAL A 1 244 ? -1.141 -6.679 -9.610 1.00 97.19 244 VAL A C 1
ATOM 1796 O O . VAL A 1 244 ? -2.355 -6.707 -9.807 1.00 97.19 244 VAL A O 1
ATOM 1799 N N . LEU A 1 245 ? -0.247 -6.963 -10.559 1.00 97.94 245 LEU A N 1
ATOM 1800 C CA . LEU A 1 245 ? -0.611 -7.367 -11.921 1.00 97.94 245 LEU A CA 1
ATOM 1801 C C . LEU A 1 245 ? -1.371 -8.700 -11.928 1.00 97.94 245 LEU A C 1
ATOM 1803 O O . LEU A 1 245 ? -2.468 -8.760 -12.473 1.00 97.94 245 LEU A O 1
ATOM 1807 N N . ASP A 1 246 ? -0.888 -9.708 -11.199 1.00 97.81 2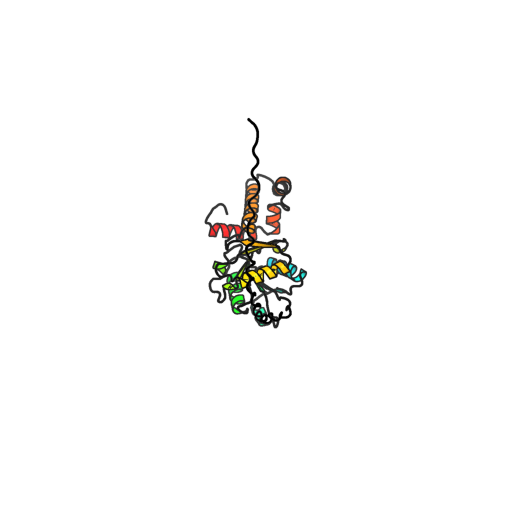46 ASP A N 1
ATOM 1808 C CA . ASP A 1 246 ? -1.564 -10.998 -11.016 1.00 97.81 246 ASP A CA 1
ATOM 1809 C C . ASP A 1 246 ? -2.969 -10.823 -10.424 1.00 97.81 246 ASP A C 1
ATOM 1811 O O . ASP A 1 246 ? -3.922 -11.475 -10.855 1.00 97.81 246 ASP A O 1
ATOM 1815 N N . ALA A 1 247 ? -3.125 -9.930 -9.440 1.00 97.69 247 ALA A N 1
ATOM 1816 C CA . ALA A 1 247 ? -4.424 -9.633 -8.845 1.00 97.69 247 ALA A CA 1
ATOM 1817 C C . ALA A 1 247 ? -5.374 -8.958 -9.847 1.00 97.69 247 ALA A C 1
ATOM 1819 O O . ALA A 1 247 ? -6.548 -9.331 -9.937 1.00 97.69 247 ALA A O 1
ATOM 1820 N N . LEU A 1 248 ? -4.875 -7.995 -10.628 1.00 97.62 248 LEU A N 1
ATOM 1821 C CA . LEU A 1 248 ? -5.637 -7.340 -11.691 1.00 97.62 248 LEU A CA 1
ATOM 1822 C C . LEU A 1 248 ? -6.041 -8.332 -12.788 1.00 97.62 248 LEU A C 1
ATOM 1824 O O . LEU A 1 248 ? -7.208 -8.342 -13.186 1.00 97.62 248 LEU A O 1
ATOM 1828 N N . HIS A 1 249 ? -5.124 -9.195 -13.225 1.00 97.94 249 HIS A N 1
ATOM 1829 C CA . HIS A 1 249 ? -5.382 -10.253 -14.196 1.00 97.94 249 HIS A CA 1
ATOM 1830 C C . HIS A 1 249 ? -6.420 -11.252 -13.668 1.00 97.94 249 HIS A C 1
ATOM 1832 O O . HIS A 1 249 ? -7.391 -11.571 -14.353 1.00 97.94 249 HIS A O 1
ATOM 1838 N N . ALA A 1 250 ? -6.292 -11.700 -12.416 1.00 96.62 250 ALA A N 1
ATOM 1839 C CA . ALA A 1 250 ? -7.252 -12.609 -11.796 1.00 96.62 250 ALA A CA 1
ATOM 1840 C C . ALA A 1 250 ? -8.658 -11.995 -11.674 1.00 96.62 250 ALA A C 1
ATOM 18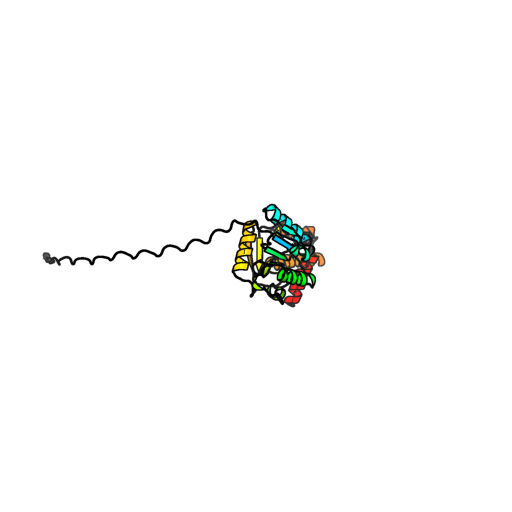42 O O . ALA A 1 250 ? -9.651 -12.712 -11.836 1.00 96.62 250 ALA A O 1
ATOM 1843 N N . TRP A 1 251 ? -8.739 -10.689 -11.403 1.00 95.81 251 TRP A N 1
ATOM 1844 C CA . TRP A 1 251 ? -9.995 -9.951 -11.274 1.00 95.81 251 TRP A CA 1
ATOM 1845 C C . TRP A 1 251 ? -10.663 -9.679 -12.626 1.00 95.81 251 TRP A C 1
ATOM 1847 O O . TRP A 1 251 ? -11.858 -9.924 -12.784 1.00 95.81 251 TRP A O 1
ATOM 1857 N N . HIS A 1 252 ? -9.904 -9.184 -13.606 1.00 94.81 252 HIS A N 1
ATOM 1858 C CA . HIS A 1 252 ? -10.437 -8.758 -14.902 1.00 94.81 252 HIS A CA 1
ATOM 1859 C C . HIS A 1 252 ? -10.468 -9.865 -15.962 1.00 94.81 252 HIS A C 1
ATOM 1861 O O . HIS A 1 252 ? -11.261 -9.756 -16.895 1.00 94.81 252 HIS A O 1
ATOM 1867 N N . ARG A 1 253 ? -9.649 -10.917 -15.821 1.00 96.00 253 ARG A N 1
ATOM 1868 C CA . ARG A 1 253 ? -9.424 -11.961 -16.841 1.00 96.00 253 ARG A CA 1
ATOM 1869 C C . ARG A 1 253 ? -9.028 -11.370 -18.194 1.00 96.00 253 ARG A C 1
ATOM 1871 O O . ARG A 1 253 ? -9.533 -11.780 -19.234 1.00 96.00 253 ARG A O 1
ATOM 1878 N N . ASP A 1 254 ? -8.166 -10.364 -18.138 1.00 94.44 254 ASP A N 1
ATOM 1879 C CA . ASP A 1 254 ? -7.739 -9.568 -19.282 1.00 94.44 254 ASP A CA 1
ATOM 1880 C C . ASP A 1 254 ? -6.215 -9.637 -19.389 1.00 94.44 254 ASP A C 1
ATOM 1882 O O . ASP A 1 254 ? -5.523 -9.152 -18.494 1.00 94.44 254 ASP A O 1
ATOM 1886 N N . GLU A 1 255 ? -5.730 -10.218 -20.488 1.00 92.69 255 GLU A N 1
ATOM 1887 C CA . GLU A 1 255 ? -4.311 -10.457 -20.811 1.00 92.69 255 GLU A CA 1
ATOM 1888 C C . GLU A 1 255 ? -3.455 -9.186 -20.831 1.00 92.69 255 GLU A C 1
ATOM 1890 O O . GLU A 1 255 ? -2.231 -9.253 -20.901 1.00 92.69 255 GLU A O 1
ATOM 1895 N N . ARG A 1 256 ? -4.074 -8.000 -20.789 1.00 91.94 256 ARG A N 1
ATOM 1896 C CA . ARG A 1 256 ? -3.316 -6.761 -20.627 1.00 91.94 256 ARG A CA 1
ATOM 1897 C C . ARG A 1 256 ? -2.554 -6.691 -19.299 1.00 91.94 256 ARG A C 1
ATOM 1899 O O . ARG A 1 256 ? -1.645 -5.871 -19.220 1.00 91.94 256 ARG A O 1
ATOM 1906 N N . TYR A 1 257 ? -2.998 -7.401 -18.255 1.00 93.25 257 TYR A N 1
ATOM 1907 C CA . TYR A 1 257 ? -2.414 -7.380 -16.903 1.00 93.25 257 TYR A CA 1
ATOM 1908 C C . TYR A 1 257 ? -1.450 -8.534 -16.692 1.00 93.25 257 TYR A C 1
ATOM 1910 O O . TYR A 1 257 ? -1.843 -9.676 -17.006 1.00 93.25 257 TYR A O 1
#

Foldseek 3Di:
DDDDDDDDDDDDDDDDDDDDDDDDDDDDPDDDDDPPPDDPDQAEEEEEADPLLRVVVCVLCVVLVRHYHYDPDLVVLVVDPDAHQEYEYQHLDPDPVSLVVQQSCLVRHDLLRAYEYAQQLHFLVVSLPPRPRSQRYKYWPRFFPPSVDQEIEIEDDPSHDPSNVVSVVVVSVSSNHDYHYFYRDHNTPPSVVLLLQLVVLVVCVVVVVDDNVVQFVCCCVVVVDPTGSVRVCVRRPVVSSVSSVVSVCVVVVDPSD

Nearest PDB structures (foldseek):
  4kug-assembly2_C  TM=8.850E-01  e=1.180E-15  Clostridium butyricum E4 str. BoNT E BL5262
  4j0e-assembly1_B  TM=8.509E-01  e=1.355E-14  Caenorhabditis elegans
  1lso-assembly1_B  TM=8.802E-01  e=1.838E-14  Homo sapiens
  2hdh-assembly1_B  TM=8.539E-01  e=7.479E-14  Homo sapiens
  3hdh-assembly1_B  TM=8.287E-01  e=7.036E-14  Sus scrofa

Solvent-accessible surface area (backbone atoms only — not comparable to full-atom values): 14815 Å² total; per-residue (Å²): 142,82,89,84,90,82,86,85,82,84,80,81,87,77,84,85,79,82,81,82,85,81,79,82,82,78,85,76,80,80,80,75,83,75,79,79,79,71,78,80,70,80,53,27,36,35,35,34,54,38,67,69,48,39,52,52,51,44,53,56,38,45,77,64,71,32,51,70,45,81,46,94,47,70,75,60,58,80,74,49,94,67,73,69,52,35,36,38,42,42,29,61,60,87,42,73,66,42,57,48,50,54,49,48,50,56,73,72,47,63,80,86,40,31,35,38,32,36,17,32,38,36,32,39,57,70,68,35,65,90,46,91,56,40,35,25,38,34,18,28,65,66,50,63,74,36,80,80,46,57,56,46,47,35,18,55,26,98,54,33,31,70,68,37,54,50,53,53,51,52,50,40,45,72,65,68,34,47,76,48,81,46,69,57,37,57,18,48,69,66,60,40,55,52,40,49,51,28,48,52,48,50,49,38,44,76,67,69,71,46,53,71,67,53,51,21,46,46,36,28,72,70,70,63,37,97,58,19,42,57,59,48,34,63,72,48,31,56,68,58,39,46,51,32,33,53,32,39,18,71,72,66,74,40,90,92,73

Mean predicted aligned error: 10.17 Å

Radius of gyration: 30.72 Å; Cα contacts (8 Å, |Δi|>4): 393; chains: 1; bounding box: 75×95×67 Å

pLDDT: mean 86.29, std 19.23, range [34.66, 98.69]

Secondary structure (DSSP, 8-state):
------PPPPPPPPPPPPPPPPPPPPPPPPPPPPP-----PPPEEEEES-HHHHHHHHHHHHHTT--EEE-S-GGGTTT--S-EEEEEE--SS-SHHHHHHHHHHHHHS-TTS-EEEE-SSS-HHHHTTT-S-GGGEEEE---TTTTTSSEEEEE--TT--HHHHHHHHHHHHHTT-EEEE--S-TTTTHHHHHHHHHHHHHHHHHTTSS-HHHHHHIIIIIS--SS-HHHHHHHH-HHHHHHHHHHHHHHH--TT-